Protein AF-W5WD61-F1 (afdb_monomer)

Secondary structure (DSSP, 8-state):
-HHHHHHHHHHHHHHHHHHHHHHHHHHHHHHHHHHHHHHHHHTT--TTTHHHHHHHHHHHHHHHHHHHHHHHHTT--HHHHHHHHHHHHHHHHHHHHHHHHHHHHTT-HHHHHHHHHHHHHHHHHHHHHHHHHHHHHHHS----SS------HHHHHHHHHHHHHHHHHHHHHHHHHSSPPPHHHHHHHHT--HHHHHHHHHHHHHHHHHHHHHHHHH----

Organism: NCBI:txid1449976

pLDDT: mean 76.35, std 11.27, range [42.0, 93.5]

Sequence (222 aa):
MSDQRNVLDHRTVTAVVTAVTATVAALTFLFGFGNVWALALRLGVPEWIAPLIAPAVDLSVIGLLVGIRYLVLTGAAPLVLRPARRLLCCCSLATLALNVTDPLLTGTVGKALVDAVGPLLLIGWAEVGPGFLHAIATADTPFPQGSIPLPGPRAARDGEDLLARARAEDAWHRHRHQRPISAEALRLRLRVGAARSRELVSTVRSEHAARQRALDTMSPAG

Mean predicted aligned error: 17.05 Å

Solvent-accessible surface area (backbone atoms only — not comparable to full-atom values): 12218 Å² total; per-residue (Å²): 119,69,68,62,50,54,55,52,47,52,52,48,51,51,50,50,51,51,50,50,52,51,48,52,50,49,53,41,48,56,52,44,39,52,38,35,30,55,42,28,49,73,73,66,41,54,79,89,53,26,72,52,55,47,56,55,53,51,52,49,45,51,51,42,53,53,50,51,51,51,40,55,75,74,63,55,57,72,77,75,49,46,63,55,50,51,50,42,54,51,49,50,51,49,54,31,47,49,31,23,45,56,29,56,78,68,70,36,60,75,54,21,56,59,45,33,47,49,46,53,50,51,50,52,44,68,68,44,44,66,59,52,53,49,51,50,58,62,66,69,54,68,79,68,85,85,59,84,75,79,58,54,84,62,58,44,48,56,50,50,56,50,47,55,50,51,50,53,51,34,54,53,35,28,75,76,65,79,40,79,63,48,48,65,60,48,16,66,74,70,72,46,54,75,67,59,20,46,52,51,48,50,54,54,49,52,52,50,53,52,52,49,52,52,54,58,68,71,52,74,89,127

Foldseek 3Di:
DVVVVVVVVVVVVVVVVVVVVVVLLVVLLVLLLVLQLVVCVVVVNDNVCSSVVSVVLVVLLVVLLVVLVVCVVVVHDVVVNVVSVVVNVVSLVVSLCSQQVVCVVVVNVVSSVVSNPSSVVVVVCSVCVVVVVVVVVVVPPDPPPPDDPPPPPVRVVVLVVLLVVLLVVQVVCCVVPVDGDDLVNSCVVSVDDSVSSVVSSVVSVVVVVVVVVVVVVVDDDD

Radius of gyration: 27.6 Å; Cα contacts (8 Å, |Δi|>4): 114; chains: 1; bounding box: 63×38×80 Å

Structure (mmCIF, N/CA/C/O backbone):
data_AF-W5WD61-F1
#
_entry.id   AF-W5WD61-F1
#
loop_
_atom_site.group_PDB
_atom_site.id
_atom_site.type_symbol
_atom_site.label_atom_id
_atom_site.label_alt_id
_atom_site.label_comp_id
_atom_site.label_asym_id
_atom_site.label_entity_id
_atom_site.label_seq_id
_atom_site.pdbx_PDB_ins_code
_atom_site.Cartn_x
_atom_site.Cartn_y
_atom_site.Cartn_z
_atom_site.occupancy
_atom_site.B_iso_or_equiv
_atom_site.auth_seq_id
_atom_site.auth_comp_id
_atom_site.auth_asym_id
_atom_site.auth_atom_id
_atom_site.pdbx_PDB_model_num
ATOM 1 N N . MET A 1 1 ? 39.510 -10.612 -3.762 1.00 53.84 1 MET A N 1
ATOM 2 C CA . MET A 1 1 ? 39.091 -10.121 -2.423 1.00 53.84 1 MET A CA 1
ATOM 3 C C . MET A 1 1 ? 38.146 -8.917 -2.478 1.00 53.84 1 MET A C 1
ATOM 5 O O . MET A 1 1 ? 37.285 -8.830 -1.616 1.00 53.84 1 MET A O 1
ATOM 9 N N . SER A 1 2 ? 38.259 -8.014 -3.457 1.00 60.72 2 SER A N 1
ATOM 10 C CA . SER A 1 2 ? 37.346 -6.871 -3.664 1.00 60.72 2 SER A CA 1
ATOM 11 C C . SER A 1 2 ? 35.938 -7.275 -4.130 1.00 60.72 2 SER A C 1
ATOM 13 O O . SER A 1 2 ? 34.954 -6.752 -3.619 1.00 60.72 2 SER A O 1
ATOM 15 N N . ASP A 1 3 ? 35.833 -8.259 -5.023 1.00 59.31 3 ASP A N 1
ATOM 16 C CA . ASP A 1 3 ? 34.552 -8.704 -5.601 1.00 59.31 3 ASP A CA 1
ATOM 17 C C . ASP A 1 3 ? 33.623 -9.369 -4.562 1.00 59.31 3 ASP A C 1
ATOM 19 O O . ASP A 1 3 ? 32.424 -9.114 -4.484 1.00 59.31 3 ASP A O 1
ATOM 23 N N . GLN A 1 4 ? 34.214 -10.140 -3.646 1.00 57.81 4 GLN A N 1
ATOM 24 C CA . GLN A 1 4 ? 33.493 -10.804 -2.560 1.00 57.81 4 GLN A CA 1
ATOM 25 C C . GLN A 1 4 ? 32.996 -9.816 -1.489 1.00 57.81 4 GLN A C 1
ATOM 27 O O . GLN A 1 4 ? 31.951 -10.061 -0.893 1.00 57.81 4 GLN A O 1
ATOM 32 N N . ARG A 1 5 ? 33.690 -8.682 -1.276 1.00 67.75 5 ARG A N 1
ATOM 33 C CA . ARG A 1 5 ? 33.201 -7.589 -0.410 1.00 67.75 5 ARG A CA 1
ATOM 34 C C . ARG A 1 5 ? 31.993 -6.885 -1.027 1.00 67.75 5 ARG A C 1
ATOM 36 O O . ARG A 1 5 ? 31.008 -6.711 -0.328 1.00 67.75 5 ARG A O 1
ATOM 43 N N . ASN A 1 6 ? 32.017 -6.595 -2.330 1.00 70.56 6 ASN A N 1
ATOM 44 C CA . ASN A 1 6 ? 30.884 -5.964 -3.025 1.00 70.56 6 ASN A CA 1
ATOM 45 C C . ASN A 1 6 ? 29.612 -6.830 -2.996 1.00 70.56 6 ASN A C 1
ATOM 47 O O . ASN A 1 6 ? 28.515 -6.325 -2.767 1.00 70.56 6 ASN A O 1
ATOM 51 N N . VAL A 1 7 ? 29.747 -8.150 -3.173 1.00 69.69 7 VAL A N 1
ATOM 52 C CA . VAL A 1 7 ? 28.608 -9.082 -3.077 1.00 69.69 7 VAL A CA 1
ATOM 53 C C . VAL A 1 7 ? 28.060 -9.163 -1.646 1.00 69.69 7 VAL A C 1
ATOM 55 O O . VAL A 1 7 ? 26.843 -9.235 -1.457 1.00 69.69 7 VAL A O 1
ATOM 58 N N . LEU A 1 8 ? 28.933 -9.148 -0.633 1.00 69.12 8 LEU A N 1
ATOM 59 C CA . LEU A 1 8 ? 28.527 -9.130 0.777 1.00 69.12 8 LEU A CA 1
ATOM 60 C C . LEU A 1 8 ? 27.861 -7.800 1.162 1.00 69.12 8 LEU A C 1
ATOM 62 O O . LEU A 1 8 ? 26.847 -7.826 1.860 1.00 69.12 8 LEU A O 1
ATOM 66 N N . ASP A 1 9 ? 28.343 -6.672 0.642 1.00 82.25 9 ASP A N 1
ATOM 67 C CA . ASP A 1 9 ? 27.738 -5.353 0.847 1.00 82.25 9 ASP A CA 1
ATOM 68 C C . ASP A 1 9 ? 26.352 -5.275 0.200 1.00 82.25 9 ASP A C 1
ATOM 70 O O . ASP A 1 9 ? 25.392 -4.900 0.868 1.00 82.25 9 ASP A O 1
ATOM 74 N N . HIS A 1 10 ? 26.189 -5.727 -1.049 1.00 78.12 10 HIS A N 1
ATOM 75 C CA . HIS A 1 10 ? 24.883 -5.715 -1.719 1.00 78.12 10 HIS A CA 1
ATOM 76 C C . HIS A 1 10 ? 23.847 -6.598 -1.002 1.00 78.12 10 HIS A C 1
ATOM 78 O O . HIS A 1 10 ? 22.695 -6.195 -0.824 1.00 78.12 10 HIS A O 1
ATOM 84 N N . ARG A 1 11 ? 24.248 -7.789 -0.531 1.00 82.50 11 ARG A N 1
ATOM 85 C CA . ARG A 1 11 ? 23.375 -8.668 0.269 1.00 82.50 11 ARG A CA 1
ATOM 86 C C . ARG A 1 11 ? 23.003 -8.037 1.606 1.00 82.50 11 ARG A C 1
ATOM 88 O O . ARG A 1 11 ? 21.844 -8.121 2.003 1.00 82.50 11 ARG A O 1
ATOM 95 N N . THR A 1 12 ? 23.956 -7.387 2.271 1.00 86.00 12 THR A N 1
ATOM 96 C CA . THR A 1 12 ? 23.728 -6.712 3.556 1.00 86.00 12 THR A CA 1
ATOM 97 C C . THR A 1 12 ? 22.792 -5.521 3.384 1.00 86.00 12 THR A C 1
ATOM 99 O O . THR A 1 12 ? 21.807 -5.414 4.107 1.00 86.00 12 THR A O 1
ATOM 102 N N . VAL A 1 13 ? 23.023 -4.679 2.375 1.00 82.50 13 VAL A N 1
ATOM 103 C CA . VAL A 1 13 ? 22.143 -3.554 2.031 1.00 82.50 13 VAL A CA 1
ATOM 104 C C . VAL A 1 13 ? 20.737 -4.054 1.701 1.00 82.50 13 VAL A C 1
ATOM 106 O O . VAL A 1 13 ? 19.766 -3.548 2.257 1.00 82.50 13 VAL A O 1
ATOM 109 N N . THR A 1 14 ? 20.610 -5.093 0.872 1.00 78.50 14 THR A N 1
ATOM 110 C CA . THR A 1 14 ? 19.306 -5.676 0.519 1.00 78.50 14 THR A CA 1
ATOM 111 C C . THR A 1 14 ? 18.586 -6.229 1.749 1.00 78.50 14 THR A C 1
ATOM 113 O O . THR A 1 14 ? 17.391 -5.988 1.918 1.00 78.50 14 THR A O 1
ATOM 116 N N . ALA A 1 15 ? 19.298 -6.932 2.635 1.00 81.62 15 ALA A N 1
ATOM 117 C CA . ALA A 1 15 ? 18.737 -7.473 3.870 1.00 81.62 15 ALA A CA 1
ATOM 118 C C . ALA A 1 15 ? 18.279 -6.365 4.827 1.00 81.62 15 ALA A C 1
ATOM 120 O O . ALA A 1 15 ? 17.176 -6.448 5.362 1.00 81.62 15 ALA A O 1
ATOM 121 N N . VAL A 1 16 ? 19.077 -5.306 4.995 1.00 87.38 16 VAL A N 1
ATOM 122 C CA . VAL A 1 16 ? 18.724 -4.148 5.828 1.00 87.38 16 VAL A CA 1
ATOM 123 C C . VAL A 1 16 ? 17.502 -3.431 5.263 1.00 87.38 16 VAL A C 1
ATOM 125 O O . VAL A 1 16 ? 16.550 -3.199 6.001 1.00 87.38 16 VAL A O 1
ATOM 128 N N . VAL A 1 17 ? 17.478 -3.134 3.960 1.00 81.25 17 VAL A N 1
ATOM 129 C CA . VAL A 1 17 ? 16.323 -2.492 3.311 1.00 81.25 17 VAL A CA 1
ATOM 130 C C . VAL A 1 17 ? 15.077 -3.360 3.461 1.00 81.25 17 VAL A C 1
ATOM 132 O O . VAL A 1 17 ? 14.035 -2.859 3.870 1.00 81.25 17 VAL A O 1
ATOM 135 N N . THR A 1 18 ? 15.191 -4.668 3.225 1.00 79.94 18 THR A N 1
ATOM 136 C CA . THR A 1 18 ? 14.073 -5.608 3.388 1.00 79.94 18 THR A CA 1
ATOM 137 C C . THR A 1 18 ? 13.565 -5.627 4.830 1.00 79.94 18 THR A C 1
ATOM 139 O O . THR A 1 18 ? 12.358 -5.557 5.049 1.00 79.94 18 THR A O 1
ATOM 142 N N . ALA A 1 19 ? 14.462 -5.670 5.818 1.00 87.31 19 ALA A N 1
ATOM 143 C CA . ALA A 1 19 ? 14.104 -5.657 7.234 1.00 87.31 19 ALA A CA 1
ATOM 144 C C . ALA A 1 19 ? 13.434 -4.340 7.648 1.00 87.31 19 ALA A C 1
ATOM 146 O O . ALA A 1 19 ? 12.427 -4.362 8.356 1.00 87.31 19 ALA A O 1
ATOM 147 N N . VAL A 1 20 ? 13.942 -3.198 7.176 1.00 82.62 20 VAL A N 1
ATOM 148 C CA . VAL A 1 20 ? 13.340 -1.881 7.423 1.00 82.62 20 VAL A CA 1
ATOM 149 C C . VAL A 1 20 ? 11.953 -1.806 6.792 1.00 82.62 20 VAL A C 1
ATOM 151 O O . VAL A 1 20 ? 11.000 -1.454 7.481 1.00 82.62 20 VAL A O 1
ATOM 154 N N . THR A 1 21 ? 11.798 -2.194 5.524 1.00 78.38 21 THR A N 1
ATOM 155 C CA . THR A 1 21 ? 10.493 -2.208 4.847 1.00 78.38 21 THR A CA 1
ATOM 156 C C . THR A 1 21 ? 9.503 -3.134 5.553 1.00 78.38 21 THR A C 1
ATOM 158 O O . THR A 1 21 ? 8.364 -2.733 5.783 1.00 78.38 21 THR A O 1
ATOM 161 N N . ALA A 1 22 ? 9.930 -4.336 5.951 1.00 83.06 22 ALA A N 1
ATOM 162 C CA . ALA A 1 22 ? 9.092 -5.272 6.697 1.00 83.06 22 ALA A CA 1
ATOM 163 C C . ALA A 1 22 ? 8.684 -4.710 8.066 1.00 83.06 22 ALA A C 1
ATOM 165 O O . ALA A 1 22 ? 7.526 -4.826 8.457 1.00 83.06 22 ALA A O 1
ATOM 166 N N . THR A 1 23 ? 9.606 -4.046 8.765 1.00 85.31 23 THR A N 1
ATOM 167 C CA . THR A 1 23 ? 9.333 -3.410 10.060 1.00 85.31 23 THR A CA 1
ATOM 168 C C . THR A 1 23 ? 8.345 -2.255 9.911 1.00 85.31 23 THR A C 1
ATOM 170 O O . THR A 1 23 ? 7.370 -2.190 10.651 1.00 85.31 23 THR A O 1
ATOM 173 N N . VAL A 1 24 ? 8.541 -1.368 8.930 1.00 82.12 24 VAL A N 1
ATOM 174 C CA . VAL A 1 24 ? 7.620 -0.254 8.649 1.00 82.12 24 VAL A CA 1
ATOM 175 C C . VAL A 1 24 ? 6.226 -0.776 8.302 1.00 82.12 24 VAL A C 1
ATOM 177 O O . VAL A 1 24 ? 5.235 -0.270 8.830 1.00 82.12 24 VAL A O 1
ATOM 180 N N . ALA A 1 25 ? 6.137 -1.811 7.463 1.00 79.50 25 ALA A N 1
ATOM 181 C CA . ALA A 1 25 ? 4.870 -2.451 7.132 1.00 79.50 25 ALA A CA 1
ATOM 182 C C . ALA A 1 25 ? 4.196 -3.058 8.375 1.00 79.50 25 ALA A C 1
ATOM 184 O O . ALA A 1 25 ? 3.014 -2.811 8.601 1.00 79.50 25 ALA A O 1
ATOM 185 N N . ALA A 1 26 ? 4.944 -3.782 9.214 1.00 84.44 26 ALA A N 1
ATOM 186 C CA . ALA A 1 26 ? 4.419 -4.396 10.433 1.00 84.44 26 ALA A CA 1
ATOM 187 C C . ALA A 1 26 ? 3.939 -3.357 11.457 1.00 84.44 26 ALA A C 1
ATOM 189 O O . ALA A 1 26 ? 2.868 -3.517 12.036 1.00 84.44 26 ALA A O 1
ATOM 190 N N . LEU A 1 27 ? 4.691 -2.272 11.655 1.00 86.44 27 LEU A N 1
ATOM 191 C CA . LEU A 1 27 ? 4.299 -1.184 12.554 1.00 86.44 27 LEU A CA 1
ATOM 192 C C . LEU A 1 27 ? 3.047 -0.464 12.049 1.00 86.44 27 LEU A C 1
ATOM 194 O O . LEU A 1 27 ? 2.144 -0.181 12.833 1.00 86.44 27 LEU A O 1
ATOM 198 N N . THR A 1 28 ? 2.967 -0.215 10.740 1.00 83.19 28 THR A N 1
ATOM 199 C CA . THR A 1 28 ? 1.796 0.422 10.121 1.00 83.19 28 THR A CA 1
ATOM 200 C C . THR A 1 28 ? 0.561 -0.472 10.228 1.00 83.19 28 THR A C 1
ATOM 202 O O . THR A 1 28 ? -0.523 0.015 10.542 1.00 83.19 28 THR A O 1
ATOM 205 N N . PHE A 1 29 ? 0.735 -1.783 10.036 1.00 85.81 29 PHE A N 1
ATOM 206 C CA . PHE A 1 29 ? -0.309 -2.777 10.259 1.00 85.81 29 PHE A CA 1
ATOM 207 C C . PHE A 1 29 ? -0.787 -2.767 11.710 1.00 85.81 29 PHE A C 1
ATOM 209 O O . PHE A 1 29 ? -1.979 -2.637 11.955 1.00 85.81 29 PHE A O 1
ATOM 216 N N . LEU A 1 30 ? 0.127 -2.868 12.680 1.00 87.94 30 LEU A N 1
ATOM 217 C CA . LEU A 1 30 ? -0.237 -2.977 14.093 1.00 87.94 30 LEU A CA 1
ATOM 218 C C . LEU A 1 30 ? -0.959 -1.718 14.589 1.00 87.94 30 LEU A C 1
ATOM 220 O O . LEU A 1 30 ? -1.920 -1.799 15.354 1.00 87.94 30 LEU A O 1
ATOM 224 N N . PHE A 1 31 ? -0.526 -0.557 14.100 1.00 84.75 31 PHE A N 1
ATOM 225 C CA . PHE A 1 31 ? -1.190 0.715 14.336 1.00 84.75 31 PHE A CA 1
ATOM 226 C C . PHE A 1 31 ? -2.609 0.738 13.746 1.00 84.75 31 PHE A C 1
ATOM 228 O O . PHE A 1 31 ? -3.572 1.012 14.463 1.00 84.75 31 PHE A O 1
ATOM 235 N N . GLY A 1 32 ? -2.758 0.382 12.466 1.00 85.44 32 GLY A N 1
ATOM 236 C CA . GLY A 1 32 ? -4.067 0.355 11.814 1.00 85.44 32 GLY A CA 1
ATOM 237 C C . GLY A 1 32 ? -5.017 -0.682 12.407 1.00 85.44 32 GLY A C 1
ATOM 238 O O . GLY A 1 32 ? -6.204 -0.413 12.575 1.00 85.44 32 GLY A O 1
ATOM 239 N N . PHE A 1 33 ? -4.484 -1.830 12.814 1.00 88.56 33 PHE A N 1
ATOM 240 C CA . PHE A 1 33 ? -5.201 -2.868 13.540 1.00 88.56 33 PHE A CA 1
ATOM 241 C C . PHE A 1 33 ? -5.797 -2.333 14.847 1.00 88.56 33 PHE A C 1
ATOM 243 O O . PHE A 1 33 ? -6.977 -2.558 15.109 1.00 88.56 33 PHE A O 1
ATOM 250 N N . GLY A 1 34 ? -5.025 -1.572 15.629 1.00 88.00 34 GLY A N 1
ATOM 251 C CA . GLY A 1 34 ? -5.517 -0.936 16.853 1.00 88.00 34 GLY A CA 1
ATOM 252 C C . GLY A 1 34 ? -6.683 0.024 16.596 1.00 88.00 34 GLY A C 1
ATOM 253 O O . GLY A 1 34 ? -7.696 -0.041 17.294 1.00 88.00 34 GLY A O 1
ATOM 254 N N . ASN A 1 35 ? -6.583 0.857 15.556 1.00 88.44 35 ASN A N 1
ATOM 255 C CA . ASN A 1 35 ? -7.640 1.803 15.179 1.00 88.44 35 ASN A CA 1
ATOM 256 C C . ASN A 1 35 ? -8.918 1.089 14.719 1.00 88.44 35 ASN A C 1
ATOM 258 O O . ASN A 1 35 ? -10.017 1.425 15.163 1.00 88.44 35 ASN A O 1
ATOM 262 N N . VAL A 1 36 ? -8.781 0.068 13.869 1.00 88.19 36 VAL A N 1
ATOM 263 C CA . VAL A 1 36 ? -9.910 -0.731 13.371 1.00 88.19 36 VAL A CA 1
ATOM 264 C C . VAL A 1 36 ? -10.577 -1.500 14.508 1.00 88.19 36 VAL A C 1
ATOM 266 O O . VAL A 1 36 ? -11.803 -1.540 14.570 1.00 88.19 36 VAL A O 1
ATOM 269 N N . TRP A 1 37 ? -9.797 -2.083 15.423 1.00 90.81 37 TRP A N 1
ATOM 270 C CA . TRP A 1 37 ? -10.335 -2.777 16.592 1.00 90.81 37 TRP A CA 1
ATOM 271 C C . TRP A 1 37 ? -11.125 -1.806 17.478 1.00 90.81 37 TRP A C 1
ATOM 273 O O . TRP A 1 37 ? -12.292 -2.066 17.779 1.00 90.81 37 TRP A O 1
ATOM 283 N N . ALA A 1 38 ? -10.546 -0.656 17.835 1.00 88.19 38 ALA A N 1
ATOM 284 C CA . ALA A 1 38 ? -11.230 0.355 18.640 1.00 88.19 38 ALA A CA 1
ATOM 285 C C . ALA A 1 38 ? -12.549 0.816 17.989 1.00 88.19 38 ALA A C 1
ATOM 287 O O . ALA A 1 38 ? -13.588 0.856 18.652 1.00 88.19 38 ALA A O 1
ATOM 288 N N . LEU A 1 39 ? -12.530 1.080 16.678 1.00 88.69 39 LEU A N 1
ATOM 289 C CA . LEU A 1 39 ? -13.722 1.430 15.908 1.00 88.69 39 LEU A CA 1
ATOM 290 C C . LEU A 1 39 ? -14.765 0.302 15.917 1.00 88.69 39 LEU A C 1
ATOM 292 O O . LEU A 1 39 ? -15.946 0.565 16.127 1.00 88.69 39 LEU A O 1
ATOM 296 N N . ALA A 1 40 ? -14.352 -0.950 15.713 1.00 88.56 40 ALA A N 1
ATOM 297 C CA . ALA A 1 40 ? -15.253 -2.100 15.676 1.00 88.56 40 ALA A CA 1
ATOM 298 C C . ALA A 1 40 ? -15.992 -2.288 17.009 1.00 88.56 40 ALA A C 1
ATOM 300 O O . ALA A 1 40 ? -17.213 -2.447 17.014 1.00 88.56 40 ALA A O 1
ATOM 301 N N . LEU A 1 41 ? -15.283 -2.184 18.138 1.00 90.50 41 LEU A N 1
ATOM 302 C CA . LEU A 1 41 ? -15.907 -2.230 19.464 1.00 90.50 41 LEU A CA 1
ATOM 303 C C . LEU A 1 41 ? -16.883 -1.067 19.665 1.00 90.50 41 LEU A C 1
ATOM 305 O O . LEU A 1 41 ? -17.983 -1.267 20.176 1.00 90.50 41 LEU A O 1
ATOM 309 N N . ARG A 1 42 ? -16.522 0.139 19.210 1.00 88.56 42 ARG A N 1
ATOM 310 C CA . ARG A 1 42 ? -17.391 1.323 19.291 1.00 88.56 42 ARG A CA 1
ATOM 311 C C . ARG A 1 42 ? -18.665 1.183 18.451 1.00 88.56 42 ARG A C 1
ATOM 313 O O . ARG A 1 42 ? -19.703 1.715 18.831 1.00 88.56 42 ARG A O 1
ATOM 320 N N . LEU A 1 43 ? -18.598 0.454 17.338 1.00 89.19 43 LEU A N 1
ATOM 321 C CA . LEU A 1 43 ? -19.743 0.121 16.484 1.00 89.19 43 LEU A CA 1
ATOM 322 C C . LEU A 1 43 ? -20.570 -1.070 17.007 1.00 89.19 43 LEU A C 1
ATOM 324 O O . LEU A 1 43 ? -21.568 -1.429 16.385 1.00 89.19 43 LEU A O 1
ATOM 328 N N . GLY A 1 44 ? -20.183 -1.680 18.133 1.00 90.44 44 GLY A N 1
ATOM 329 C CA . GLY A 1 44 ? -20.895 -2.809 18.738 1.00 90.44 44 GLY A CA 1
ATOM 330 C C . GLY A 1 44 ? -20.565 -4.171 18.122 1.00 90.44 44 GLY A C 1
ATOM 331 O O . GLY A 1 44 ? -21.315 -5.128 18.317 1.00 90.44 44 GLY A O 1
ATOM 332 N N . VAL A 1 45 ? -19.460 -4.286 17.377 1.00 91.31 45 VAL A N 1
ATOM 333 C CA . VAL A 1 45 ? -18.971 -5.583 16.890 1.00 91.31 45 VAL A CA 1
ATOM 334 C C . VAL A 1 45 ? -18.480 -6.413 18.085 1.00 91.31 45 VAL A C 1
ATOM 336 O O . VAL A 1 45 ? -17.736 -5.885 18.915 1.00 91.31 45 VAL A O 1
ATOM 339 N N . PRO A 1 46 ? -18.833 -7.710 18.177 1.00 93.50 46 PRO A N 1
ATOM 340 C CA . PRO A 1 46 ? -18.346 -8.572 19.247 1.00 93.50 46 PRO A CA 1
ATOM 341 C C . PRO A 1 46 ? -16.816 -8.637 19.313 1.00 93.50 46 PRO A C 1
ATOM 343 O O . PRO A 1 46 ? -16.144 -8.703 18.281 1.00 93.50 46 PRO A O 1
ATOM 346 N N . GLU A 1 47 ? -16.266 -8.692 20.526 1.00 90.31 47 GLU A N 1
ATOM 347 C CA . GLU A 1 47 ? -14.817 -8.649 20.778 1.00 90.31 47 GLU A CA 1
ATOM 348 C C . GLU A 1 47 ? -14.033 -9.794 20.120 1.00 90.31 47 GLU A C 1
ATOM 350 O O . GLU A 1 47 ? -12.879 -9.610 19.748 1.00 90.31 47 GLU A O 1
ATOM 355 N N . TRP A 1 48 ? -14.669 -10.949 19.902 1.00 91.06 48 TRP A N 1
ATOM 356 C CA . TRP A 1 48 ? -14.066 -12.089 19.205 1.00 91.06 48 TRP A CA 1
ATOM 357 C C . TRP A 1 48 ? -14.087 -11.951 17.673 1.00 91.06 48 TRP A C 1
ATOM 359 O O . TRP A 1 48 ? -13.338 -12.647 16.991 1.00 91.06 48 TRP A O 1
ATOM 369 N N . ILE A 1 49 ? -14.922 -11.061 17.119 1.00 87.25 49 ILE A N 1
ATOM 370 C CA . ILE A 1 49 ? -15.024 -10.798 15.670 1.00 87.25 49 ILE A CA 1
ATOM 371 C C . ILE A 1 49 ? -14.194 -9.575 15.276 1.00 87.25 49 ILE A C 1
ATOM 373 O O . ILE A 1 49 ? -13.557 -9.582 14.224 1.00 87.25 49 ILE A O 1
ATOM 377 N N . ALA A 1 50 ? -14.165 -8.540 16.121 1.00 88.25 50 ALA A N 1
ATOM 378 C CA . ALA A 1 50 ? -13.423 -7.301 15.896 1.00 88.25 50 ALA A CA 1
ATOM 379 C C . ALA A 1 50 ? -11.972 -7.496 15.389 1.00 88.25 50 ALA A C 1
ATOM 381 O O . ALA A 1 50 ? -11.623 -6.863 14.387 1.00 88.25 50 ALA A O 1
ATOM 382 N N . PRO A 1 51 ? -11.139 -8.393 15.965 1.00 89.19 51 PRO A N 1
ATOM 383 C CA . PRO A 1 51 ? -9.764 -8.580 15.503 1.00 89.19 51 PRO A CA 1
ATOM 384 C C . PRO A 1 51 ? -9.652 -9.256 14.127 1.00 89.19 51 PRO A C 1
ATOM 386 O O . PRO A 1 51 ? -8.571 -9.259 13.551 1.00 89.19 51 PRO A O 1
ATOM 389 N N . LEU A 1 52 ? -10.730 -9.817 13.567 1.00 87.81 52 LEU A N 1
ATOM 390 C CA . LEU A 1 52 ? -10.703 -10.471 12.252 1.00 87.81 52 LEU A CA 1
ATOM 391 C C . LEU A 1 52 ? -10.830 -9.480 11.085 1.00 87.81 52 LEU A C 1
ATOM 393 O O . LEU A 1 52 ? -10.416 -9.793 9.970 1.00 87.81 52 LEU A O 1
ATOM 397 N N . ILE A 1 53 ? -11.384 -8.287 11.327 1.00 85.31 53 ILE A N 1
ATOM 398 C CA . ILE A 1 53 ? -11.731 -7.327 10.267 1.00 85.31 53 ILE A CA 1
ATOM 399 C C . ILE A 1 53 ? -10.474 -6.762 9.596 1.00 85.31 53 ILE A C 1
ATOM 401 O O . ILE A 1 53 ? -10.346 -6.834 8.375 1.00 85.31 53 ILE A O 1
ATOM 405 N N . ALA A 1 54 ? -9.539 -6.222 10.384 1.00 85.25 54 ALA A N 1
ATOM 406 C CA . ALA A 1 54 ? -8.313 -5.619 9.855 1.00 85.25 54 ALA A CA 1
ATOM 407 C C . ALA A 1 54 ? -7.448 -6.628 9.067 1.00 85.25 54 ALA A C 1
ATOM 409 O O . ALA A 1 54 ? -7.202 -6.382 7.883 1.00 85.25 54 ALA A O 1
ATOM 410 N N . PRO A 1 55 ? -7.093 -7.812 9.617 1.00 86.38 55 PRO A N 1
ATOM 411 C CA . PRO A 1 55 ? -6.314 -8.809 8.885 1.00 86.38 55 PRO A CA 1
ATOM 412 C C . PRO A 1 55 ? -6.955 -9.253 7.567 1.00 86.38 55 PRO A C 1
ATOM 414 O O . PRO A 1 55 ? -6.240 -9.495 6.600 1.00 86.38 55 PRO A O 1
ATOM 417 N N . ALA A 1 56 ? -8.287 -9.349 7.487 1.00 85.75 56 ALA A N 1
ATOM 418 C CA . ALA A 1 56 ? -8.965 -9.735 6.250 1.00 85.75 56 ALA A CA 1
ATOM 419 C C . ALA A 1 56 ? -8.754 -8.707 5.121 1.00 85.75 56 ALA A C 1
ATOM 421 O O . ALA A 1 56 ? -8.503 -9.082 3.969 1.00 85.75 56 ALA A O 1
ATOM 422 N N . VAL A 1 57 ? -8.814 -7.412 5.446 1.00 83.62 57 VAL A N 1
ATOM 423 C CA . VAL A 1 57 ? -8.550 -6.328 4.487 1.00 83.62 57 VAL A CA 1
ATOM 424 C C . VAL A 1 57 ? -7.074 -6.325 4.082 1.00 83.62 57 VAL A C 1
ATOM 426 O O . VAL A 1 57 ? -6.766 -6.285 2.890 1.00 83.62 57 VAL A O 1
ATOM 429 N N . ASP A 1 58 ? -6.162 -6.453 5.045 1.00 84.19 58 ASP A N 1
ATOM 430 C CA . ASP A 1 58 ? -4.720 -6.419 4.783 1.00 84.19 58 ASP A CA 1
ATOM 431 C C . ASP A 1 58 ? -4.237 -7.628 3.968 1.00 84.19 58 ASP A C 1
ATOM 433 O O . ASP A 1 58 ? -3.486 -7.468 3.002 1.00 84.19 58 ASP A O 1
ATOM 437 N N . LEU A 1 59 ? -4.722 -8.839 4.266 1.00 85.88 59 LEU A N 1
ATOM 438 C CA . LEU A 1 59 ? -4.428 -10.037 3.470 1.00 85.88 59 LEU A CA 1
ATOM 439 C C . LEU A 1 59 ? -4.948 -9.910 2.034 1.00 85.88 59 LEU A C 1
ATOM 441 O O . LEU A 1 59 ? -4.301 -10.394 1.104 1.00 85.88 59 LEU A O 1
ATOM 445 N N . SER A 1 60 ? -6.072 -9.217 1.836 1.00 83.12 60 SER A N 1
ATOM 446 C CA . SER A 1 60 ? -6.594 -8.920 0.499 1.00 83.12 60 SER A CA 1
ATOM 447 C C . SER A 1 60 ? -5.653 -7.988 -0.271 1.00 83.12 60 SER A C 1
ATOM 449 O O . SER A 1 60 ? -5.340 -8.256 -1.432 1.00 83.12 60 SER A O 1
ATOM 451 N N . VAL A 1 61 ? -5.135 -6.935 0.373 1.00 84.12 61 VAL A N 1
ATOM 452 C CA . VAL A 1 61 ? -4.141 -6.019 -0.219 1.00 84.12 61 VAL A CA 1
ATOM 453 C C . VAL A 1 61 ? -2.853 -6.762 -0.570 1.00 84.12 61 VAL A C 1
ATOM 455 O O . VAL A 1 61 ? -2.377 -6.659 -1.702 1.00 84.12 61 VAL A O 1
ATOM 458 N N . ILE A 1 62 ? -2.313 -7.557 0.359 1.00 84.75 62 ILE A N 1
ATOM 459 C CA . ILE A 1 62 ? -1.099 -8.357 0.139 1.00 84.75 62 ILE A CA 1
ATOM 460 C C . ILE A 1 62 ? -1.305 -9.335 -1.025 1.00 84.75 62 ILE A C 1
ATOM 462 O O . ILE A 1 62 ? -0.488 -9.373 -1.948 1.00 84.75 62 ILE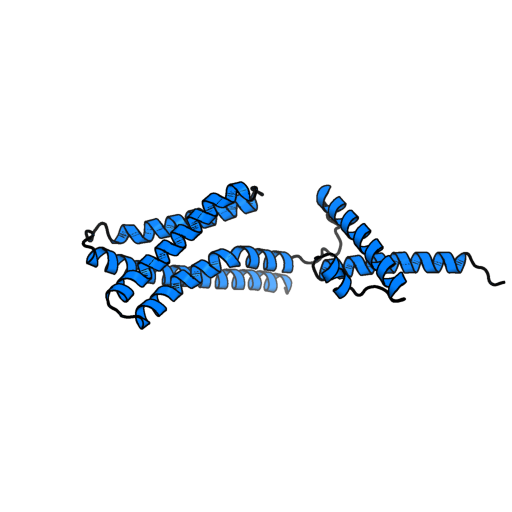 A O 1
ATOM 466 N N . GLY A 1 63 ? -2.410 -10.086 -1.028 1.00 84.12 63 GLY A N 1
ATOM 467 C CA . GLY A 1 63 ? -2.739 -11.032 -2.094 1.00 84.12 63 GLY A CA 1
ATOM 468 C C . GLY A 1 63 ? -2.856 -10.358 -3.464 1.00 84.12 63 GLY A C 1
ATOM 469 O O . GLY A 1 63 ? -2.326 -10.868 -4.453 1.00 84.12 63 GLY A O 1
ATOM 470 N N . LEU A 1 64 ? -3.474 -9.175 -3.526 1.00 83.88 64 LEU A N 1
ATOM 471 C CA . LEU A 1 64 ? -3.584 -8.390 -4.757 1.00 83.88 64 LEU A CA 1
ATOM 472 C C . LEU A 1 64 ? -2.233 -7.857 -5.230 1.00 83.88 64 LEU A C 1
ATOM 474 O O . LEU A 1 64 ? -1.949 -7.937 -6.422 1.00 83.88 64 LEU A O 1
ATOM 478 N N . LEU A 1 65 ? -1.383 -7.356 -4.332 1.00 83.88 65 LEU A N 1
ATOM 479 C CA . LEU A 1 65 ? -0.041 -6.881 -4.681 1.00 83.88 65 LEU A CA 1
ATOM 480 C C . LEU A 1 65 ? 0.820 -8.010 -5.256 1.00 83.88 65 LEU A C 1
ATOM 482 O O . LEU A 1 65 ? 1.414 -7.849 -6.325 1.00 83.88 65 LEU A O 1
ATOM 486 N N . VAL A 1 66 ? 0.840 -9.168 -4.591 1.00 84.50 66 VAL A N 1
ATOM 487 C CA . VAL A 1 66 ? 1.570 -10.358 -5.054 1.00 84.50 66 VAL A CA 1
ATOM 488 C C . VAL A 1 66 ? 1.002 -10.861 -6.383 1.00 84.50 66 VAL A C 1
ATOM 490 O O . VAL A 1 66 ? 1.764 -11.109 -7.318 1.00 84.50 66 VAL A O 1
ATOM 493 N N . GLY A 1 67 ? -0.324 -10.948 -6.513 1.00 82.81 67 GLY A N 1
ATOM 494 C CA . GLY A 1 67 ? -0.992 -11.391 -7.737 1.00 82.81 67 GLY A CA 1
ATOM 495 C C . GLY A 1 67 ? -0.743 -10.458 -8.925 1.00 82.81 67 GLY A C 1
ATOM 496 O O . GLY A 1 67 ? -0.368 -10.911 -10.005 1.00 82.81 67 GLY A O 1
ATOM 497 N N . ILE A 1 68 ? -0.871 -9.143 -8.727 1.00 82.69 68 ILE A N 1
ATOM 498 C CA . ILE A 1 68 ? -0.553 -8.125 -9.740 1.00 82.69 68 ILE A CA 1
ATOM 499 C C . ILE A 1 68 ? 0.920 -8.221 -10.138 1.00 82.69 68 ILE A C 1
ATOM 501 O O . ILE A 1 68 ? 1.232 -8.192 -11.329 1.00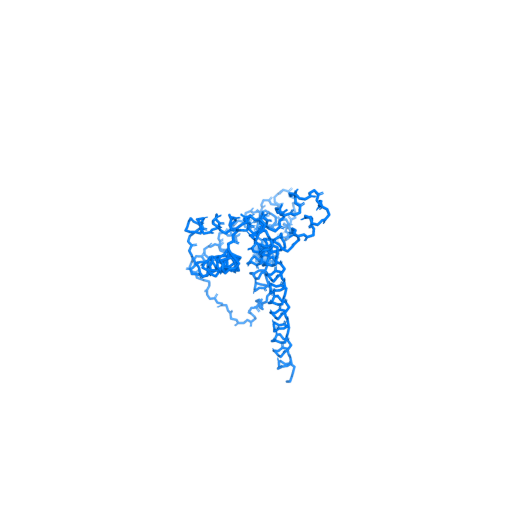 82.69 68 ILE A O 1
ATOM 505 N N . ARG A 1 69 ? 1.830 -8.362 -9.166 1.00 81.75 69 ARG A N 1
ATOM 506 C CA . ARG A 1 69 ? 3.267 -8.497 -9.426 1.00 81.75 69 ARG A CA 1
ATOM 507 C C . ARG A 1 69 ? 3.567 -9.734 -10.264 1.00 81.75 69 ARG A C 1
ATOM 509 O O . ARG A 1 69 ? 4.291 -9.616 -11.251 1.00 81.75 69 ARG A O 1
ATOM 516 N N . TYR A 1 70 ? 2.998 -10.880 -9.905 1.00 80.62 70 TYR A N 1
ATOM 517 C CA . TYR A 1 70 ? 3.134 -12.120 -10.662 1.00 80.62 70 TYR A CA 1
ATOM 518 C C . TYR A 1 70 ? 2.632 -11.951 -12.103 1.00 80.62 70 TYR A C 1
ATOM 520 O O . TYR A 1 70 ? 3.375 -12.208 -13.047 1.00 80.62 70 TYR A O 1
ATOM 528 N N . LEU A 1 71 ? 1.424 -11.406 -12.283 1.00 80.62 71 LEU A N 1
ATOM 529 C CA . LEU A 1 71 ? 0.834 -11.174 -13.603 1.00 80.62 71 LEU A CA 1
ATOM 530 C C . LEU A 1 71 ? 1.698 -10.246 -14.471 1.00 80.62 71 LEU A C 1
ATOM 532 O O . LEU A 1 71 ? 1.940 -10.544 -15.641 1.00 80.62 71 LEU A O 1
ATOM 536 N N . VAL A 1 72 ? 2.219 -9.155 -13.901 1.00 80.31 72 VAL A N 1
ATOM 537 C CA . VAL A 1 72 ? 3.138 -8.241 -14.600 1.00 80.31 72 VAL A CA 1
ATOM 538 C C . VAL A 1 72 ? 4.430 -8.951 -15.008 1.00 80.31 72 VAL A C 1
ATOM 540 O O . VAL A 1 72 ? 4.879 -8.778 -16.138 1.00 80.31 72 VAL A O 1
ATOM 543 N N . LEU A 1 73 ? 5.011 -9.771 -14.127 1.00 80.12 73 LEU A N 1
ATOM 544 C CA . LEU A 1 73 ? 6.229 -10.532 -14.428 1.00 80.12 73 LEU A CA 1
ATOM 545 C C . LEU A 1 73 ? 6.012 -11.584 -15.523 1.00 80.12 73 LEU A C 1
ATOM 547 O O . LEU A 1 73 ? 6.908 -11.815 -16.327 1.00 80.12 73 LEU A O 1
ATOM 551 N N . THR A 1 74 ? 4.817 -12.170 -15.603 1.00 82.56 74 THR A N 1
ATOM 552 C CA . THR A 1 74 ? 4.438 -13.105 -16.679 1.00 82.56 74 THR A CA 1
ATOM 553 C C . THR A 1 74 ? 4.037 -12.420 -17.994 1.00 82.56 74 THR A C 1
ATOM 555 O O . THR A 1 74 ? 3.711 -13.099 -18.963 1.00 82.56 74 THR A O 1
ATOM 558 N N . GLY A 1 75 ? 4.062 -11.081 -18.058 1.00 77.88 75 GLY A N 1
ATOM 559 C CA . GLY A 1 75 ? 3.735 -10.322 -19.269 1.00 77.88 75 GLY A CA 1
ATOM 560 C C . GLY A 1 75 ? 2.235 -10.160 -19.538 1.00 77.88 75 GLY A C 1
ATOM 561 O O . GLY A 1 75 ? 1.835 -9.970 -20.688 1.00 77.88 75 GLY A O 1
ATOM 562 N N . ALA A 1 76 ? 1.389 -10.233 -18.505 1.00 80.31 76 ALA A N 1
ATOM 563 C CA . ALA A 1 76 ? -0.057 -10.095 -18.651 1.00 80.31 76 ALA A CA 1
ATOM 564 C C . ALA A 1 76 ? -0.456 -8.733 -19.247 1.00 80.31 76 ALA A C 1
ATOM 566 O O . ALA A 1 76 ? 0.055 -7.675 -18.865 1.00 80.31 76 ALA A O 1
ATOM 567 N N . ALA A 1 77 ? -1.429 -8.752 -20.161 1.00 77.25 77 ALA A N 1
ATOM 568 C CA . ALA A 1 77 ? -1.926 -7.543 -20.802 1.00 77.25 77 ALA A CA 1
ATOM 569 C C . ALA A 1 77 ? -2.537 -6.564 -19.771 1.00 77.25 77 ALA A C 1
ATOM 571 O O . ALA A 1 77 ? -3.229 -6.996 -18.842 1.00 77.25 77 ALA A O 1
ATOM 572 N N . PRO A 1 78 ? -2.393 -5.235 -19.960 1.00 71.38 78 PRO A N 1
ATOM 573 C CA . PRO A 1 78 ? -2.899 -4.226 -19.026 1.00 71.38 78 PRO A CA 1
ATOM 574 C C . PRO A 1 78 ? -4.383 -4.355 -18.679 1.00 71.38 78 PRO A C 1
ATOM 576 O O . PRO A 1 78 ? -4.774 -3.950 -17.588 1.00 71.38 78 PRO A O 1
ATOM 579 N N . LEU A 1 79 ? -5.192 -4.909 -19.589 1.00 72.12 79 LEU A N 1
ATOM 580 C CA . LEU A 1 79 ? -6.629 -5.144 -19.427 1.00 72.12 79 LEU A CA 1
ATOM 581 C C . LEU A 1 79 ? -6.941 -6.144 -18.303 1.00 72.12 79 LEU A C 1
ATOM 583 O O . LEU A 1 79 ? -7.860 -5.898 -17.528 1.00 72.12 79 LEU A O 1
ATOM 587 N N . VAL A 1 80 ? -6.135 -7.202 -18.161 1.00 78.56 80 VAL A N 1
ATOM 588 C CA . VAL A 1 80 ? -6.290 -8.240 -17.121 1.00 78.56 80 VAL A CA 1
ATOM 589 C C . VAL A 1 80 ? -5.947 -7.688 -15.733 1.00 78.56 80 VAL A C 1
ATOM 591 O O . VAL A 1 80 ? -6.496 -8.106 -14.722 1.00 78.56 80 VAL A O 1
ATOM 594 N N . LEU A 1 81 ? -5.081 -6.676 -15.686 1.00 79.06 81 LEU A N 1
ATOM 595 C CA . LEU A 1 81 ? -4.628 -6.038 -14.453 1.00 79.06 81 LEU A CA 1
ATOM 596 C C . LEU A 1 81 ? -5.587 -4.942 -13.944 1.00 79.06 81 LEU A C 1
ATOM 598 O O . LEU A 1 81 ? -5.453 -4.501 -12.803 1.00 79.06 81 LEU A O 1
ATOM 602 N N . ARG A 1 82 ? -6.532 -4.453 -14.767 1.00 81.06 82 ARG A N 1
ATOM 603 C CA . ARG A 1 82 ? -7.441 -3.349 -14.380 1.00 81.06 82 ARG A CA 1
ATOM 604 C C . ARG A 1 82 ? -8.350 -3.701 -13.195 1.00 81.06 82 ARG A C 1
ATOM 606 O O . ARG A 1 82 ? -8.429 -2.870 -12.293 1.00 81.06 82 ARG A O 1
ATOM 613 N N . PRO A 1 83 ? -9.021 -4.870 -13.150 1.00 81.25 83 PRO A N 1
ATOM 614 C CA . PRO A 1 83 ? -9.897 -5.220 -12.031 1.00 81.25 83 PRO A CA 1
ATOM 615 C C . PRO A 1 83 ? -9.126 -5.358 -10.717 1.00 81.25 83 PRO A C 1
ATOM 617 O O . PRO A 1 83 ? -9.532 -4.780 -9.715 1.00 81.25 83 PRO A O 1
ATOM 620 N N . ALA A 1 84 ? -7.972 -6.032 -10.746 1.00 79.50 84 ALA A N 1
ATOM 621 C CA . ALA A 1 84 ? -7.118 -6.195 -9.572 1.00 79.50 84 ALA A CA 1
ATOM 622 C C . ALA A 1 84 ? -6.614 -4.845 -9.037 1.00 79.50 84 ALA A C 1
ATOM 624 O O . ALA A 1 84 ? -6.649 -4.609 -7.835 1.00 79.50 84 ALA A O 1
ATOM 625 N N . ARG A 1 85 ? -6.222 -3.919 -9.927 1.00 80.56 85 ARG A N 1
ATOM 626 C CA . ARG A 1 85 ? -5.839 -2.552 -9.537 1.00 80.56 85 ARG A CA 1
ATOM 627 C C . ARG A 1 85 ? -6.996 -1.751 -8.945 1.00 80.56 85 ARG A C 1
ATOM 629 O O . ARG A 1 85 ? -6.796 -1.062 -7.956 1.00 80.56 85 ARG A O 1
ATOM 636 N N . ARG A 1 86 ? -8.201 -1.851 -9.517 1.00 82.00 86 ARG A N 1
ATOM 637 C CA . ARG A 1 86 ? -9.394 -1.194 -8.954 1.00 82.00 86 ARG A CA 1
ATOM 638 C C . ARG A 1 86 ? -9.692 -1.709 -7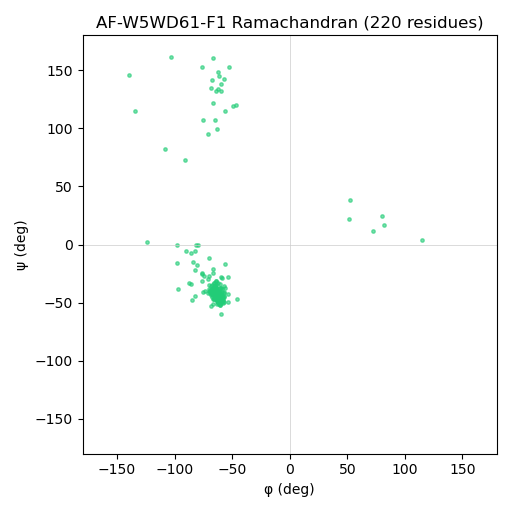.554 1.00 82.00 86 ARG A C 1
ATOM 640 O O . ARG A 1 86 ? -9.909 -0.903 -6.660 1.00 82.00 86 ARG A O 1
ATOM 647 N N . LEU A 1 87 ? -9.655 -3.028 -7.369 1.00 82.50 87 LEU A N 1
ATOM 648 C CA . LEU A 1 87 ? -9.885 -3.634 -6.064 1.00 82.50 87 LEU A CA 1
ATOM 649 C C . LEU A 1 87 ? -8.803 -3.222 -5.059 1.00 82.50 87 LEU A C 1
ATOM 651 O O . LEU A 1 87 ? -9.145 -2.867 -3.940 1.00 82.50 87 LEU A O 1
ATOM 655 N N . LEU A 1 88 ? -7.533 -3.169 -5.474 1.00 83.00 88 LEU A N 1
ATOM 656 C CA . LEU A 1 88 ? -6.439 -2.668 -4.640 1.00 83.00 88 LEU A CA 1
ATOM 657 C C . LEU A 1 88 ? -6.693 -1.221 -4.189 1.00 83.00 88 LEU A C 1
ATOM 659 O O . LEU A 1 88 ? -6.632 -0.952 -2.995 1.00 83.00 88 LEU A O 1
ATOM 663 N N . CYS A 1 89 ? -7.062 -0.317 -5.105 1.00 82.06 89 CYS A N 1
ATOM 664 C CA . CYS A 1 89 ? -7.433 1.057 -4.751 1.00 82.06 89 CYS A CA 1
ATOM 665 C C . CYS A 1 89 ? -8.630 1.101 -3.788 1.00 82.06 89 CYS A C 1
ATOM 667 O O . CYS A 1 89 ? -8.613 1.866 -2.829 1.00 82.06 89 CYS A O 1
ATOM 669 N N . CYS A 1 90 ? -9.659 0.278 -4.011 1.00 83.94 90 CYS A N 1
ATOM 670 C CA . CYS A 1 90 ? -10.810 0.195 -3.112 1.00 83.94 90 CYS A CA 1
ATOM 671 C C . CYS A 1 90 ? -10.408 -0.278 -1.708 1.00 83.94 90 CYS A C 1
ATOM 673 O O . CYS A 1 90 ? -10.809 0.345 -0.729 1.00 83.94 90 CYS A O 1
ATOM 675 N N . CYS A 1 91 ? -9.595 -1.332 -1.599 1.00 81.69 91 CYS A N 1
ATOM 676 C CA . CYS A 1 91 ? -9.087 -1.829 -0.320 1.00 81.69 91 CYS A CA 1
ATOM 677 C C . CYS A 1 91 ? -8.237 -0.770 0.389 1.00 81.69 91 CYS A C 1
ATOM 679 O O . CYS A 1 91 ? -8.446 -0.508 1.565 1.00 81.69 91 CYS A O 1
ATOM 681 N N . SER A 1 92 ? -7.348 -0.096 -0.338 1.00 82.50 92 SER A N 1
ATOM 682 C CA . SER A 1 92 ? -6.542 1.006 0.185 1.00 82.50 92 SER A CA 1
ATOM 683 C C . SER A 1 92 ? -7.380 2.164 0.737 1.00 82.50 92 SER A C 1
ATOM 685 O O . SER A 1 92 ? -7.094 2.676 1.820 1.00 82.50 92 SER A O 1
ATOM 687 N N . LEU A 1 93 ? -8.434 2.566 0.020 1.00 86.38 93 LEU A N 1
ATOM 688 C CA . LEU A 1 93 ? -9.365 3.596 0.486 1.00 86.38 93 LEU A CA 1
ATOM 689 C C . LEU A 1 93 ? -10.152 3.134 1.715 1.00 86.38 93 LEU A C 1
ATOM 691 O O . LEU A 1 93 ? -10.359 3.927 2.629 1.00 86.38 93 LEU A O 1
ATOM 695 N N . ALA A 1 94 ? -10.554 1.862 1.764 1.00 84.12 94 ALA A N 1
ATOM 696 C CA . ALA A 1 94 ? -11.221 1.289 2.927 1.00 84.12 94 ALA A CA 1
ATOM 697 C C . ALA A 1 94 ? -10.300 1.283 4.159 1.00 84.12 94 ALA A C 1
ATOM 699 O O . ALA A 1 94 ? -10.727 1.713 5.227 1.00 84.12 94 ALA A O 1
ATOM 700 N N . THR A 1 95 ? -9.029 0.889 4.015 1.00 85.56 95 THR A N 1
ATOM 701 C CA . THR A 1 95 ? -8.035 0.938 5.100 1.00 85.56 95 THR A CA 1
ATOM 702 C C . THR A 1 95 ? -7.847 2.362 5.622 1.00 85.56 95 THR A C 1
ATOM 704 O O . THR A 1 95 ? -7.849 2.575 6.834 1.00 85.56 95 THR A O 1
ATOM 707 N N . LEU A 1 96 ? -7.737 3.352 4.729 1.00 86.19 96 LEU A N 1
ATOM 708 C CA . LEU A 1 96 ? -7.658 4.761 5.117 1.00 86.19 96 LEU A CA 1
ATOM 709 C C . LEU A 1 96 ? -8.926 5.212 5.854 1.00 86.19 96 LEU A C 1
ATOM 711 O O . LEU A 1 96 ? -8.833 5.785 6.936 1.00 86.19 96 LEU A O 1
ATOM 715 N N . ALA A 1 97 ? -10.107 4.928 5.302 1.00 86.25 97 ALA A N 1
ATOM 716 C CA . ALA A 1 97 ? -11.374 5.312 5.912 1.00 86.25 97 ALA A CA 1
ATOM 717 C C . ALA A 1 97 ? -11.507 4.727 7.320 1.00 86.25 97 ALA A C 1
ATOM 719 O O . ALA A 1 97 ? -11.792 5.463 8.261 1.00 86.25 97 ALA A O 1
ATOM 720 N N . LEU A 1 98 ? -11.224 3.435 7.491 1.00 85.94 98 LEU A N 1
ATOM 721 C CA . LEU A 1 98 ? -11.292 2.766 8.788 1.00 85.94 98 LEU A CA 1
ATOM 722 C C . LEU A 1 98 ? -10.346 3.383 9.828 1.00 85.94 98 LEU A C 1
ATOM 724 O O . LEU A 1 98 ? -10.725 3.508 10.988 1.00 85.94 98 LEU A O 1
ATOM 728 N N . ASN A 1 99 ? -9.151 3.815 9.417 1.00 87.31 99 ASN A N 1
ATOM 729 C CA . ASN A 1 99 ? -8.187 4.451 10.319 1.00 87.31 99 ASN A CA 1
ATOM 730 C C . ASN A 1 99 ? -8.630 5.844 10.783 1.00 87.31 99 ASN A C 1
ATOM 732 O O . ASN A 1 99 ? -8.385 6.222 11.920 1.00 87.31 99 ASN A O 1
ATOM 736 N N . VAL A 1 100 ? -9.299 6.605 9.919 1.00 88.94 100 VAL A N 1
ATOM 737 C CA . VAL A 1 100 ? -9.617 8.019 10.174 1.00 88.94 100 VAL A CA 1
ATOM 738 C C . VAL A 1 100 ? -11.051 8.194 10.715 1.00 88.94 100 VAL A C 1
ATOM 740 O O . VAL A 1 100 ? -11.379 9.228 11.296 1.00 88.94 100 VAL A O 1
ATOM 743 N N . THR A 1 101 ? -11.914 7.178 10.590 1.00 88.44 101 THR A N 1
ATOM 744 C CA . THR A 1 101 ? -13.339 7.252 10.972 1.00 88.44 101 THR A CA 1
ATOM 745 C C . THR A 1 101 ? -13.539 7.589 12.449 1.00 88.44 101 THR A C 1
ATOM 747 O O . THR A 1 101 ? -14.290 8.510 12.761 1.00 88.44 101 THR A O 1
ATOM 750 N N . ASP A 1 102 ? -12.876 6.887 13.371 1.00 86.12 102 ASP A N 1
ATOM 751 C CA . ASP A 1 102 ? -13.064 7.125 14.808 1.00 86.12 102 ASP A CA 1
ATOM 752 C C . ASP A 1 102 ? -12.653 8.558 15.242 1.00 86.12 102 ASP A C 1
ATOM 754 O O . ASP A 1 102 ? -13.472 9.252 15.864 1.00 86.12 102 ASP A O 1
ATOM 758 N N . PRO A 1 103 ? -11.474 9.075 14.835 1.00 83.44 103 PRO A N 1
ATOM 759 C CA . PRO A 1 103 ? -11.095 10.475 15.037 1.00 83.44 103 PRO A CA 1
ATOM 760 C C . PRO A 1 103 ? -12.068 11.494 14.433 1.00 83.44 103 PRO A C 1
ATOM 762 O O . PRO A 1 103 ? -12.380 12.505 15.064 1.00 83.44 103 PRO A O 1
ATOM 765 N N . LEU A 1 104 ? -12.581 11.240 13.224 1.00 87.88 104 LEU A N 1
ATOM 766 C CA . LEU A 1 104 ? -13.542 12.137 12.573 1.00 87.88 104 LEU A CA 1
ATOM 767 C C . LEU A 1 104 ? -14.868 12.181 13.331 1.00 87.88 104 LEU A C 1
ATOM 769 O O . LEU A 1 104 ? -15.410 13.261 13.552 1.00 87.88 104 LEU A O 1
ATOM 773 N N . LEU A 1 105 ? -15.349 11.029 13.800 1.00 86.12 105 LEU A N 1
ATOM 774 C CA . LEU A 1 105 ? -16.559 10.933 14.619 1.00 86.12 105 LEU A CA 1
ATOM 775 C C . LEU A 1 105 ? -16.402 11.586 16.000 1.00 86.12 105 LEU A C 1
ATOM 777 O O . LEU A 1 105 ? -17.402 11.900 16.639 1.00 86.12 105 LEU A O 1
ATOM 781 N N . THR A 1 106 ? -15.172 11.760 16.490 1.00 87.50 106 THR A N 1
ATOM 782 C CA . THR A 1 106 ? -14.875 12.447 17.762 1.00 87.50 106 THR A CA 1
ATOM 783 C C . THR A 1 106 ? -14.470 13.913 17.579 1.00 87.50 106 THR A C 1
ATOM 785 O O . THR A 1 106 ? -14.203 14.596 18.565 1.00 87.50 106 THR A O 1
ATOM 788 N N . GLY A 1 107 ? -14.421 14.420 16.340 1.00 86.94 107 GLY A N 1
ATOM 789 C CA . GLY A 1 107 ? -14.001 15.791 16.031 1.00 86.94 107 GLY A CA 1
ATOM 790 C C . GLY A 1 107 ? -12.497 16.050 16.201 1.00 86.94 107 GLY A C 1
ATOM 791 O O . GLY A 1 107 ? -12.059 17.200 16.168 1.00 86.94 107 GLY A O 1
ATOM 792 N N . THR A 1 108 ? -11.676 15.008 16.368 1.00 89.75 108 THR A N 1
ATOM 793 C CA . THR A 1 108 ? -10.235 15.127 16.632 1.00 89.75 108 THR A CA 1
ATOM 794 C C . THR A 1 108 ? -9.421 15.138 15.335 1.00 89.75 108 THR A C 1
ATOM 796 O O . THR A 1 108 ? -8.707 14.196 14.999 1.00 89.75 108 THR A O 1
ATOM 799 N N . VAL A 1 109 ? -9.484 16.252 14.596 1.00 86.00 109 VAL A N 1
ATOM 800 C CA . VAL A 1 109 ? -8.812 16.398 13.285 1.00 86.00 109 VAL A CA 1
ATOM 801 C C . VAL A 1 109 ? -7.302 16.134 13.360 1.00 86.00 109 VAL A C 1
ATOM 803 O O . VAL A 1 109 ? -6.741 15.508 12.466 1.00 86.00 109 VAL A O 1
ATOM 806 N N . GLY A 1 110 ? -6.638 16.546 14.445 1.00 81.00 110 GLY A N 1
ATOM 807 C CA . GLY A 1 110 ? -5.210 16.269 14.638 1.00 81.00 110 GLY A CA 1
ATOM 808 C C . GLY A 1 110 ? -4.893 14.770 14.672 1.00 81.00 110 GLY A C 1
ATOM 809 O O . GLY A 1 110 ? -3.934 14.332 14.044 1.00 81.00 110 GLY A O 1
ATOM 810 N N . LYS A 1 111 ? -5.740 13.974 15.335 1.00 82.62 111 LYS A N 1
ATOM 811 C CA . LYS A 1 111 ? -5.606 12.515 15.374 1.00 82.62 111 LYS A CA 1
ATOM 812 C C . LYS A 1 111 ? -5.945 11.893 14.016 1.00 82.62 111 LYS A C 1
ATOM 814 O O . LYS A 1 111 ? -5.190 11.064 13.536 1.00 82.62 111 LYS A O 1
ATOM 819 N N . ALA A 1 112 ? -6.992 12.379 13.348 1.00 85.50 112 ALA A N 1
ATOM 820 C CA . ALA A 1 112 ? -7.365 11.954 11.996 1.00 85.50 112 ALA A CA 1
ATOM 821 C C . ALA A 1 112 ? -6.199 12.080 10.993 1.00 85.50 112 ALA A C 1
ATOM 823 O O . ALA A 1 112 ? -5.962 11.178 10.191 1.00 85.50 112 ALA A O 1
ATOM 824 N N . LEU A 1 113 ? -5.452 13.189 11.054 1.00 84.75 113 LEU A N 1
ATOM 825 C CA . LEU A 1 113 ? -4.289 13.422 10.194 1.00 84.75 113 LEU A CA 1
ATOM 826 C C . LEU A 1 113 ? -3.149 12.444 10.481 1.00 84.75 113 LEU A C 1
ATOM 828 O O . LEU A 1 113 ? -2.547 11.933 9.541 1.00 84.75 113 LEU A O 1
ATOM 832 N N . VAL A 1 114 ? -2.865 12.174 11.757 1.00 83.38 114 VAL A N 1
ATOM 833 C CA . VAL A 1 114 ? -1.834 11.206 12.163 1.00 83.38 114 VAL A CA 1
ATOM 834 C C . VAL A 1 114 ? -2.235 9.789 11.749 1.00 83.38 114 VAL A C 1
ATOM 836 O O . VAL A 1 114 ? -1.428 9.077 11.153 1.00 83.38 114 VAL A O 1
ATOM 839 N N . ASP A 1 115 ? -3.495 9.416 11.969 1.00 85.50 115 ASP A N 1
ATOM 840 C CA . ASP A 1 115 ? -4.018 8.084 11.660 1.00 85.50 115 ASP A CA 1
ATOM 841 C C . ASP A 1 115 ? -4.041 7.808 10.141 1.00 85.50 115 ASP A C 1
ATOM 843 O O . ASP A 1 115 ? -3.939 6.661 9.703 1.00 85.50 115 ASP A O 1
ATOM 847 N N . ALA A 1 116 ? -4.090 8.861 9.315 1.00 86.44 116 ALA A N 1
ATOM 848 C CA . ALA A 1 116 ? -4.011 8.771 7.859 1.00 86.44 116 ALA A CA 1
ATOM 849 C C . ALA A 1 116 ? -2.592 8.511 7.317 1.00 86.44 116 ALA A C 1
ATOM 851 O O . ALA A 1 116 ? -2.461 7.986 6.208 1.00 86.44 116 ALA A O 1
ATOM 852 N N . VAL A 1 117 ? -1.529 8.864 8.057 1.00 82.44 117 VAL A N 1
ATOM 853 C CA . VAL A 1 117 ? -0.140 8.822 7.550 1.00 82.44 117 VAL A CA 1
ATOM 854 C C . VAL A 1 117 ? 0.249 7.415 7.102 1.00 82.44 117 VAL A C 1
ATOM 856 O O . VAL A 1 117 ? 0.785 7.246 6.008 1.00 82.44 117 VAL A O 1
ATOM 859 N N . GLY A 1 118 ? -0.049 6.407 7.923 1.00 79.94 118 GLY A N 1
ATOM 860 C CA . GLY A 1 118 ? 0.279 5.009 7.642 1.00 79.94 118 GLY A CA 1
ATOM 861 C C . GLY A 1 118 ? -0.356 4.495 6.343 1.00 79.94 118 GLY A C 1
ATOM 862 O O . GLY A 1 118 ? 0.371 4.123 5.416 1.00 79.94 118 GLY A O 1
ATOM 863 N N . PRO A 1 119 ? -1.698 4.517 6.225 1.00 83.50 119 PRO A N 1
ATOM 864 C CA . PRO A 1 119 ? -2.390 4.118 5.003 1.00 83.50 119 PRO A CA 1
ATOM 865 C C . PRO A 1 119 ? -1.953 4.916 3.767 1.00 83.50 119 PRO A C 1
ATOM 867 O O . PRO A 1 119 ? -1.724 4.320 2.717 1.00 83.50 119 PRO A O 1
ATOM 870 N N . LEU A 1 120 ? -1.771 6.239 3.871 1.00 81.38 120 LEU A N 1
ATOM 871 C CA . LEU A 1 120 ? -1.325 7.066 2.741 1.00 81.38 120 LEU A CA 1
ATOM 872 C C . LEU A 1 120 ? 0.085 6.699 2.267 1.00 81.38 120 LEU A C 1
ATOM 874 O O . LEU A 1 120 ? 0.338 6.639 1.063 1.00 81.38 120 LEU A O 1
ATOM 878 N N . LEU A 1 121 ? 0.997 6.419 3.197 1.00 77.94 121 LEU A N 1
ATOM 879 C CA . LEU A 1 121 ? 2.361 6.016 2.872 1.00 77.94 121 LEU A CA 1
ATOM 880 C C . LEU A 1 121 ? 2.383 4.648 2.177 1.00 77.94 121 LEU A C 1
ATOM 882 O O . LEU A 1 121 ? 3.085 4.482 1.179 1.00 77.94 121 LEU A O 1
ATOM 886 N N . LEU A 1 122 ? 1.571 3.693 2.640 1.00 75.44 122 LEU A N 1
ATOM 887 C CA . LEU A 1 122 ? 1.420 2.385 1.993 1.00 75.44 122 LEU A CA 1
ATOM 888 C C . LEU A 1 122 ? 0.794 2.489 0.596 1.00 75.44 122 LEU A C 1
ATOM 890 O O . LEU A 1 122 ? 1.236 1.789 -0.313 1.00 75.44 122 LEU A O 1
ATOM 894 N N . ILE A 1 123 ? -0.177 3.385 0.401 1.00 76.94 123 ILE A N 1
ATOM 895 C CA . ILE A 1 123 ? -0.755 3.683 -0.919 1.00 76.94 123 ILE A CA 1
ATOM 896 C C . ILE A 1 123 ? 0.319 4.225 -1.862 1.00 76.94 123 ILE A C 1
ATOM 898 O O . ILE A 1 123 ? 0.490 3.708 -2.967 1.00 76.94 123 ILE A O 1
ATOM 902 N N . GLY A 1 124 ? 1.092 5.214 -1.405 1.00 73.56 124 GLY A N 1
ATOM 903 C CA . GLY A 1 124 ? 2.198 5.774 -2.179 1.00 73.56 124 GLY A CA 1
ATOM 904 C C . GLY A 1 124 ? 3.225 4.709 -2.574 1.00 73.56 124 GLY A C 1
ATOM 905 O O . GLY A 1 124 ? 3.624 4.629 -3.735 1.00 73.56 124 GLY A O 1
ATOM 906 N N . TRP A 1 125 ? 3.604 3.827 -1.645 1.00 71.75 125 TRP A N 1
ATOM 907 C CA . TRP A 1 125 ? 4.517 2.717 -1.933 1.00 71.75 125 TRP A CA 1
ATOM 908 C C . TRP A 1 125 ? 3.924 1.652 -2.862 1.00 71.75 125 TRP A C 1
ATOM 910 O O . TRP A 1 125 ? 4.657 1.109 -3.689 1.00 71.75 125 TRP A O 1
ATOM 920 N N . ALA A 1 126 ? 2.625 1.360 -2.779 1.00 70.38 126 ALA A N 1
ATOM 921 C CA . ALA A 1 126 ? 1.959 0.405 -3.663 1.00 70.38 126 ALA A CA 1
ATOM 922 C C . ALA A 1 126 ? 1.959 0.870 -5.132 1.00 70.38 126 ALA A C 1
ATOM 924 O O . ALA A 1 126 ? 2.105 0.046 -6.039 1.00 70.38 126 ALA A O 1
ATOM 925 N N . GLU A 1 127 ? 1.841 2.179 -5.375 1.00 69.19 127 GLU A N 1
ATOM 926 C CA . GLU A 1 127 ? 1.883 2.755 -6.724 1.00 69.19 127 GLU A CA 1
ATOM 927 C C . GLU A 1 127 ? 3.314 2.965 -7.240 1.00 69.19 127 GLU A C 1
ATOM 929 O O . GLU A 1 127 ? 3.622 2.635 -8.388 1.00 69.19 127 GLU A O 1
ATOM 934 N N . VAL A 1 128 ? 4.204 3.492 -6.395 1.00 71.44 128 VAL A N 1
ATOM 935 C CA . VAL A 1 128 ? 5.563 3.896 -6.794 1.00 71.44 128 VAL A CA 1
ATOM 936 C C . VAL A 1 128 ? 6.555 2.729 -6.745 1.00 71.44 128 VAL A C 1
ATOM 938 O O . VAL A 1 128 ? 7.457 2.642 -7.583 1.00 71.44 128 VAL A O 1
ATOM 941 N N . GLY A 1 129 ? 6.386 1.796 -5.806 1.00 66.62 129 GLY A N 1
ATOM 942 C CA . GLY A 1 129 ? 7.330 0.713 -5.515 1.00 66.62 129 GLY A CA 1
ATOM 943 C C . GLY A 1 129 ? 7.717 -0.146 -6.726 1.00 66.62 129 GLY A C 1
ATOM 944 O O . GLY A 1 129 ? 8.911 -0.322 -6.975 1.00 66.62 129 GLY A O 1
ATOM 945 N N . PRO A 1 130 ? 6.765 -0.646 -7.538 1.00 66.62 130 PRO A N 1
ATOM 946 C CA . PRO A 1 130 ? 7.090 -1.466 -8.705 1.00 66.62 130 PRO A CA 1
ATOM 947 C C . PRO A 1 130 ? 7.920 -0.721 -9.759 1.00 66.62 130 PRO A C 1
ATOM 949 O O . PRO A 1 130 ? 8.842 -1.298 -10.336 1.00 66.62 130 PRO A O 1
ATOM 952 N N . GLY A 1 131 ? 7.607 0.557 -10.003 1.00 65.12 131 GLY A N 1
ATOM 953 C CA . GLY A 1 131 ? 8.334 1.398 -10.957 1.00 65.12 131 GLY A CA 1
ATOM 954 C C . GLY A 1 131 ? 9.733 1.756 -10.460 1.00 65.12 131 GLY A C 1
ATOM 955 O O . GLY A 1 131 ? 10.691 1.703 -11.228 1.00 65.12 131 GLY A O 1
ATOM 956 N N . PHE A 1 132 ? 9.863 2.038 -9.164 1.00 69.44 132 PHE A N 1
ATOM 957 C CA . PHE A 1 132 ? 11.141 2.329 -8.520 1.00 69.44 132 PHE A CA 1
ATOM 958 C C . PHE A 1 132 ? 12.088 1.118 -8.530 1.00 69.44 132 PHE A C 1
ATOM 960 O O . PHE A 1 132 ? 13.242 1.244 -8.934 1.00 69.44 132 PHE A O 1
ATOM 967 N N . LEU A 1 133 ? 11.592 -0.080 -8.194 1.00 65.69 133 LEU A N 1
ATOM 968 C CA . LEU A 1 133 ? 12.376 -1.321 -8.269 1.00 65.69 133 LEU A CA 1
ATOM 969 C C . LEU A 1 133 ? 12.777 -1.672 -9.705 1.00 65.69 133 LEU A C 1
ATOM 971 O O . LEU A 1 133 ? 13.884 -2.154 -9.932 1.00 65.69 133 LEU A O 1
ATOM 975 N N . HIS A 1 134 ? 11.900 -1.418 -10.681 1.00 64.31 134 HIS A N 1
ATOM 976 C CA . HIS A 1 134 ? 12.249 -1.589 -12.090 1.00 64.31 134 HIS A CA 1
ATOM 977 C C . HIS A 1 134 ? 13.360 -0.618 -12.508 1.00 64.31 134 HIS A C 1
ATOM 979 O O . HIS A 1 134 ? 14.317 -1.037 -13.151 1.00 64.31 134 HIS A O 1
ATOM 985 N N . ALA A 1 135 ? 13.278 0.649 -12.090 1.00 68.50 135 ALA A N 1
ATOM 986 C CA . ALA A 1 135 ? 14.297 1.654 -12.376 1.00 68.50 135 ALA A CA 1
ATOM 987 C C . ALA A 1 135 ? 15.665 1.282 -11.778 1.00 68.50 135 ALA A C 1
ATOM 989 O O . ALA A 1 135 ? 16.672 1.370 -12.480 1.00 68.50 135 ALA A O 1
ATOM 990 N N . ILE A 1 136 ? 15.704 0.798 -10.532 1.00 69.12 136 ILE A N 1
ATOM 991 C CA . ILE A 1 136 ? 16.936 0.301 -9.897 1.00 69.12 136 ILE A CA 1
ATOM 992 C C . ILE A 1 136 ? 17.479 -0.919 -10.647 1.00 69.12 136 ILE A C 1
ATOM 994 O O . ILE A 1 136 ? 18.650 -0.931 -11.008 1.00 69.12 136 ILE A O 1
ATOM 998 N N . ALA A 1 137 ? 16.634 -1.902 -10.971 1.00 66.88 137 ALA A N 1
ATOM 999 C CA . ALA A 1 137 ? 17.061 -3.091 -11.712 1.00 66.88 137 ALA A CA 1
ATOM 1000 C C . ALA A 1 137 ? 17.634 -2.749 -13.099 1.00 66.88 137 ALA A C 1
ATOM 1002 O O . ALA A 1 137 ? 18.573 -3.394 -13.555 1.00 66.88 137 ALA A O 1
ATOM 1003 N N . THR A 1 138 ? 17.105 -1.715 -13.764 1.00 64.56 138 THR A N 1
ATOM 1004 C CA . THR A 1 138 ? 17.672 -1.212 -15.026 1.00 64.56 138 THR A CA 1
ATOM 1005 C C . THR A 1 138 ? 18.939 -0.376 -14.838 1.00 64.56 138 THR A C 1
ATOM 1007 O O . THR A 1 138 ? 19.753 -0.294 -15.758 1.00 64.56 138 THR A O 1
ATOM 1010 N N . ALA A 1 139 ? 19.124 0.246 -13.672 1.00 64.50 139 ALA A N 1
ATOM 1011 C CA . ALA A 1 139 ? 20.333 0.996 -13.339 1.00 64.50 139 ALA A CA 1
ATOM 1012 C C . ALA A 1 139 ? 21.508 0.066 -12.993 1.00 64.50 139 ALA A C 1
ATOM 1014 O O . ALA A 1 139 ? 22.646 0.399 -13.313 1.00 64.50 139 ALA A O 1
ATOM 1015 N N . ASP A 1 140 ? 21.217 -1.102 -12.413 1.00 50.28 140 ASP A N 1
ATOM 1016 C CA . ASP A 1 140 ? 22.198 -2.130 -12.046 1.00 50.28 140 ASP A CA 1
ATOM 1017 C C . ASP A 1 140 ? 22.603 -3.048 -13.199 1.00 50.28 140 ASP A C 1
ATOM 1019 O O . ASP A 1 140 ? 23.516 -3.848 -13.024 1.00 50.28 140 ASP A O 1
ATOM 1023 N N . THR A 1 141 ? 21.985 -2.950 -14.383 1.00 46.66 141 THR A N 1
ATOM 1024 C CA . THR A 1 141 ? 22.519 -3.627 -15.572 1.00 46.66 141 THR A CA 1
ATOM 1025 C C . THR A 1 141 ? 23.874 -3.005 -15.918 1.00 46.66 141 THR A C 1
ATOM 1027 O O . THR A 1 141 ? 23.905 -1.889 -16.451 1.00 46.66 141 THR A O 1
ATOM 1030 N N . PRO A 1 142 ? 25.007 -3.695 -15.676 1.00 43.78 142 PRO A N 1
ATOM 1031 C CA . PRO A 1 142 ? 26.271 -3.249 -16.224 1.00 43.78 142 PRO A CA 1
ATOM 1032 C C . PRO A 1 142 ? 26.094 -3.322 -17.738 1.00 43.78 142 PRO A C 1
ATOM 1034 O O . PRO A 1 142 ? 25.571 -4.317 -18.248 1.00 43.78 142 PRO A O 1
ATOM 1037 N N . PHE A 1 143 ? 26.503 -2.288 -18.475 1.00 42.94 143 PHE A N 1
ATOM 1038 C CA . PHE A 1 143 ? 26.689 -2.450 -19.914 1.00 42.94 143 PHE A CA 1
ATOM 1039 C C . PHE A 1 143 ? 27.532 -3.714 -20.112 1.00 42.94 143 PHE A C 1
ATOM 1041 O O . PHE A 1 143 ? 28.644 -3.747 -19.575 1.00 42.94 143 PHE A O 1
ATOM 1048 N N . PRO A 1 144 ? 27.041 -4.753 -20.813 1.00 42.00 144 PRO A N 1
ATOM 1049 C CA . PRO A 1 144 ? 27.849 -5.928 -21.069 1.00 42.00 144 PRO A CA 1
ATOM 1050 C C . PRO A 1 144 ? 29.026 -5.476 -21.930 1.00 42.00 144 PRO A C 1
ATOM 1052 O O . PRO A 1 144 ? 28.904 -5.275 -23.139 1.00 42.00 144 PRO A O 1
ATOM 1055 N N . GLN A 1 145 ? 30.178 -5.264 -21.302 1.00 46.69 145 GLN A N 1
ATOM 1056 C CA . GLN A 1 145 ? 31.438 -5.176 -22.012 1.00 46.69 145 GLN A CA 1
ATOM 1057 C C . GLN A 1 145 ? 31.748 -6.598 -22.483 1.00 46.69 145 GLN A C 1
ATOM 1059 O O . GLN A 1 145 ? 32.253 -7.417 -21.725 1.00 46.69 145 GLN A O 1
ATOM 1064 N N . GLY A 1 146 ? 31.376 -6.913 -23.725 1.00 45.97 146 GLY A N 1
ATOM 1065 C CA . GLY A 1 146 ? 31.938 -8.061 -24.443 1.00 45.97 146 GLY A CA 1
ATOM 1066 C C . GLY A 1 146 ? 31.006 -9.220 -24.792 1.00 45.97 146 GLY A C 1
ATOM 1067 O O . GLY A 1 146 ? 31.473 -10.184 -25.384 1.00 45.97 146 GLY A O 1
ATOM 1068 N N . SER A 1 147 ? 29.703 -9.150 -24.529 1.00 44.97 147 SER A N 1
ATOM 1069 C CA . SER A 1 147 ? 28.756 -10.073 -25.170 1.00 44.97 147 SER A CA 1
ATOM 1070 C C . SER A 1 147 ? 27.561 -9.284 -25.666 1.00 44.97 147 SER A C 1
ATOM 1072 O O . SER A 1 147 ? 26.857 -8.669 -24.878 1.00 44.97 147 SER A O 1
ATOM 1074 N N . ILE A 1 148 ? 27.371 -9.240 -26.985 1.00 50.22 148 ILE A N 1
ATOM 1075 C CA . ILE A 1 148 ? 26.155 -8.705 -27.595 1.00 50.22 148 ILE A CA 1
ATOM 1076 C C . ILE A 1 148 ? 25.086 -9.780 -27.373 1.00 50.22 148 ILE A C 1
ATOM 1078 O O . ILE A 1 148 ? 25.162 -10.824 -28.026 1.00 50.22 148 ILE A O 1
ATOM 1082 N N . PRO A 1 149 ? 24.100 -9.594 -26.473 1.00 49.62 149 PRO A N 1
ATOM 1083 C CA . PRO A 1 149 ? 22.938 -10.463 -26.468 1.00 49.62 149 PRO A CA 1
ATOM 1084 C C . PRO A 1 149 ? 22.218 -10.166 -27.778 1.00 49.62 149 PRO A C 1
ATOM 1086 O O . PRO A 1 149 ? 21.887 -9.007 -28.036 1.00 49.62 149 PRO A O 1
ATOM 1089 N N . LEU A 1 150 ? 22.025 -11.175 -28.630 1.00 52.47 150 LEU A N 1
ATOM 1090 C CA . LEU A 1 150 ? 21.284 -10.984 -29.872 1.00 52.47 150 LEU A CA 1
ATOM 1091 C C . LEU A 1 150 ? 19.898 -10.431 -29.491 1.00 52.47 150 LEU A C 1
ATOM 1093 O O . LEU A 1 150 ? 19.156 -11.118 -28.780 1.00 52.47 150 LEU A O 1
ATOM 1097 N N . PRO A 1 151 ? 19.548 -9.191 -29.875 1.00 49.81 151 PRO A N 1
ATOM 1098 C CA . PRO A 1 151 ? 18.258 -8.630 -29.519 1.00 49.81 151 PRO A CA 1
ATOM 1099 C C . PRO A 1 151 ? 17.177 -9.536 -30.102 1.00 49.81 151 PRO A C 1
ATOM 1101 O O . PRO A 1 151 ? 17.245 -9.907 -31.275 1.00 49.81 151 PRO A O 1
ATOM 1104 N N . GLY A 1 152 ? 16.178 -9.909 -29.297 1.00 53.12 152 GLY A N 1
ATOM 1105 C CA . GLY A 1 152 ? 15.045 -10.676 -29.810 1.00 53.12 152 GLY A CA 1
ATOM 1106 C C . GLY A 1 152 ? 14.433 -9.973 -31.037 1.00 53.12 152 GLY A C 1
ATOM 1107 O O . GLY A 1 152 ? 14.501 -8.744 -31.123 1.00 53.12 152 GLY A O 1
ATOM 1108 N N . PRO A 1 153 ? 13.788 -10.691 -31.976 1.00 55.75 153 PRO A N 1
ATOM 1109 C CA . PRO A 1 153 ? 13.379 -10.138 -33.275 1.00 55.75 153 PRO A CA 1
ATOM 1110 C C . PRO A 1 153 ? 12.481 -8.891 -33.222 1.00 55.75 153 PRO A C 1
ATOM 1112 O O . PRO A 1 153 ? 12.300 -8.223 -34.235 1.00 55.75 153 PRO A O 1
ATOM 1115 N N . ARG A 1 154 ? 11.854 -8.600 -32.075 1.00 51.59 154 ARG A N 1
ATOM 1116 C CA . ARG A 1 154 ? 11.095 -7.361 -31.836 1.00 51.59 154 ARG A CA 1
ATOM 1117 C C . ARG A 1 154 ? 11.993 -6.211 -31.375 1.00 51.59 154 ARG A C 1
ATOM 1119 O O . ARG A 1 154 ? 11.956 -5.159 -31.988 1.00 51.59 154 ARG A O 1
ATOM 1126 N N . ALA A 1 155 ? 12.874 -6.443 -30.402 1.00 53.84 155 ALA A N 1
ATOM 1127 C CA . ALA A 1 155 ? 13.811 -5.432 -29.910 1.00 53.84 155 ALA A CA 1
ATOM 1128 C C . ALA A 1 155 ? 14.826 -4.982 -30.980 1.00 53.84 155 ALA A C 1
ATOM 1130 O O . ALA A 1 155 ? 15.221 -3.818 -30.998 1.00 53.84 155 ALA A O 1
ATOM 1131 N N . ALA A 1 156 ? 15.224 -5.888 -31.884 1.00 58.84 156 ALA A N 1
ATOM 1132 C CA . ALA A 1 156 ? 16.041 -5.546 -33.050 1.00 58.84 156 ALA A CA 1
ATOM 1133 C C . ALA A 1 156 ? 15.306 -4.572 -33.986 1.00 58.84 156 ALA A C 1
ATOM 1135 O O . ALA A 1 156 ? 15.860 -3.534 -34.338 1.00 58.84 156 ALA A O 1
ATOM 1136 N N . ARG A 1 157 ? 14.038 -4.872 -34.310 1.00 64.69 157 ARG A N 1
ATOM 1137 C CA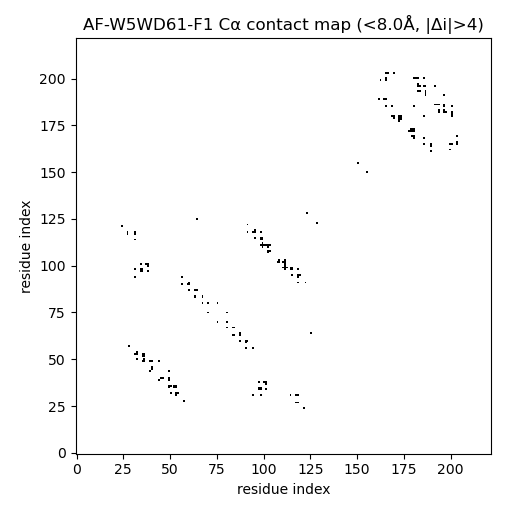 . ARG A 1 157 ? 13.180 -4.023 -35.151 1.00 64.69 157 ARG A CA 1
ATOM 1138 C C . ARG A 1 157 ? 12.909 -2.665 -34.512 1.00 64.69 157 ARG A C 1
ATOM 1140 O O . ARG A 1 157 ? 13.133 -1.647 -35.149 1.00 64.69 157 ARG A O 1
ATOM 1147 N N . ASP A 1 158 ? 12.550 -2.641 -33.230 1.00 68.19 158 ASP A N 1
ATOM 1148 C CA . ASP A 1 158 ? 12.324 -1.391 -32.497 1.00 68.19 158 ASP A CA 1
ATOM 1149 C C . ASP A 1 158 ? 13.602 -0.528 -32.453 1.00 68.19 158 ASP A C 1
ATOM 1151 O O . ASP A 1 158 ? 13.552 0.697 -32.553 1.00 68.19 158 ASP A O 1
ATOM 1155 N N . GLY A 1 159 ? 14.775 -1.158 -32.320 1.00 71.12 159 GLY A N 1
ATOM 1156 C CA . GLY A 1 159 ? 16.068 -0.477 -32.374 1.00 71.12 159 GLY A CA 1
ATOM 1157 C C . GLY A 1 159 ? 16.397 0.096 -33.754 1.00 71.12 159 GLY A C 1
ATOM 1158 O O . GLY A 1 159 ? 16.896 1.219 -33.841 1.00 71.12 159 GLY A O 1
ATOM 1159 N N . GLU A 1 160 ? 16.097 -0.651 -34.814 1.00 74.19 160 GLU A N 1
ATOM 1160 C CA . GLU A 1 160 ? 16.291 -0.240 -36.205 1.00 74.19 160 GLU A CA 1
ATOM 1161 C C . GLU A 1 160 ? 15.353 0.913 -36.593 1.00 74.19 160 GLU A C 1
ATOM 1163 O O . GLU A 1 160 ? 15.809 1.918 -37.146 1.00 74.19 160 GLU A O 1
ATOM 1168 N N . ASP A 1 161 ? 14.085 0.844 -36.185 1.00 78.50 161 ASP A N 1
ATOM 1169 C CA . ASP A 1 161 ? 13.095 1.909 -36.370 1.00 78.50 161 ASP A CA 1
ATOM 1170 C C . ASP A 1 161 ? 13.510 3.196 -35.641 1.00 78.50 161 ASP A C 1
ATOM 1172 O O . ASP A 1 161 ? 13.410 4.304 -36.179 1.00 78.50 161 ASP A O 1
ATOM 1176 N N . LEU A 1 162 ? 14.033 3.075 -34.415 1.00 79.06 162 LEU A N 1
ATOM 1177 C CA . LEU A 1 162 ? 14.558 4.217 -33.665 1.00 79.06 162 LEU A CA 1
ATOM 1178 C C . LEU A 1 162 ? 15.805 4.821 -34.320 1.00 79.06 162 LEU A C 1
ATOM 1180 O O . LEU A 1 162 ? 15.943 6.046 -34.334 1.00 79.06 162 LEU A O 1
ATOM 1184 N N . LEU A 1 163 ? 16.690 3.998 -34.888 1.00 80.19 163 LEU A N 1
ATOM 1185 C CA . LEU A 1 163 ? 17.865 4.471 -35.620 1.00 80.19 163 LEU A CA 1
ATOM 1186 C C . LEU A 1 163 ? 17.470 5.180 -36.923 1.00 80.19 163 LEU A C 1
ATOM 1188 O O . LEU A 1 163 ? 18.010 6.244 -37.227 1.00 80.19 163 LEU A O 1
ATOM 1192 N N . ALA A 1 164 ? 16.485 4.657 -37.656 1.00 75.00 164 ALA A N 1
ATOM 1193 C CA . ALA A 1 164 ? 15.942 5.305 -38.848 1.00 75.00 164 ALA A CA 1
ATOM 1194 C C . ALA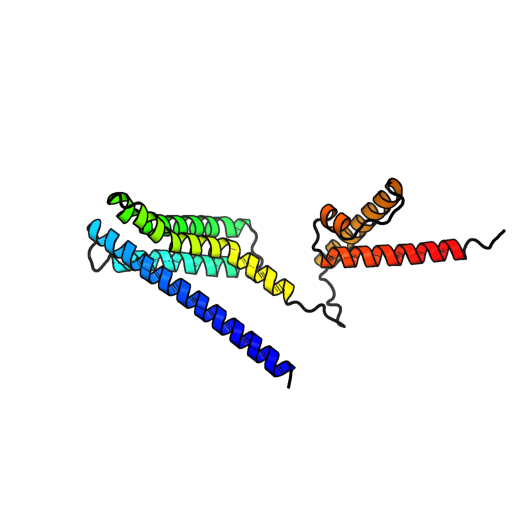 A 1 164 ? 15.354 6.689 -38.523 1.00 75.00 164 ALA A C 1
ATOM 1196 O O . ALA A 1 164 ? 15.647 7.674 -39.207 1.00 75.00 164 ALA A O 1
ATOM 1197 N N . ARG A 1 165 ? 14.597 6.799 -37.424 1.00 76.44 165 ARG A N 1
ATOM 1198 C CA . ARG A 1 165 ? 14.052 8.081 -36.944 1.00 76.44 165 ARG A CA 1
ATOM 1199 C C . ARG A 1 165 ? 15.147 9.029 -36.458 1.00 76.44 165 ARG A C 1
ATOM 1201 O O . ARG A 1 165 ? 15.080 10.220 -36.745 1.00 76.44 165 ARG A O 1
ATOM 1208 N N . ALA A 1 166 ? 16.182 8.516 -35.791 1.00 78.12 166 ALA A N 1
ATOM 1209 C CA . ALA A 1 166 ? 17.332 9.317 -35.377 1.00 78.12 166 ALA A CA 1
ATOM 1210 C C . ALA A 1 166 ? 18.079 9.930 -36.570 1.00 78.12 166 ALA A C 1
ATOM 1212 O O . ALA A 1 166 ? 18.433 11.108 -36.529 1.00 78.12 166 ALA A O 1
ATOM 1213 N N . ARG A 1 167 ? 18.267 9.160 -37.650 1.00 78.44 167 ARG A N 1
ATOM 1214 C CA . ARG A 1 167 ? 18.871 9.646 -38.900 1.00 78.44 167 ARG A CA 1
ATOM 1215 C C . ARG A 1 167 ? 18.034 10.750 -39.544 1.00 78.44 167 ARG A C 1
ATOM 1217 O O . ARG A 1 167 ? 18.587 11.771 -39.946 1.00 78.44 167 ARG A O 1
ATOM 1224 N N . ALA A 1 168 ? 16.717 10.562 -39.622 1.00 78.94 168 ALA A N 1
ATOM 1225 C CA . ALA A 1 168 ? 15.809 11.555 -40.192 1.00 78.94 168 ALA A CA 1
ATOM 1226 C C . ALA A 1 168 ? 15.841 12.879 -39.406 1.00 78.94 168 ALA A C 1
ATOM 1228 O O . ALA A 1 168 ? 15.942 13.953 -40.000 1.00 78.94 168 ALA A O 1
ATOM 1229 N N . GLU A 1 169 ? 15.827 12.800 -38.074 1.00 80.25 169 GLU A N 1
ATOM 1230 C CA . GLU A 1 169 ? 15.902 13.971 -37.195 1.00 80.25 169 GLU A CA 1
ATOM 1231 C C . GLU A 1 169 ? 17.245 14.701 -37.296 1.00 80.25 169 GLU A C 1
ATOM 1233 O O . GLU A 1 169 ? 17.279 15.931 -37.363 1.00 80.25 169 GLU A O 1
ATOM 1238 N N . ASP A 1 170 ? 18.360 13.970 -37.346 1.00 80.19 170 ASP A N 1
ATOM 1239 C CA . ASP A 1 170 ? 19.686 14.571 -37.490 1.00 80.19 170 ASP A CA 1
ATOM 1240 C C . ASP A 1 170 ? 19.874 15.230 -38.869 1.00 80.19 170 ASP A C 1
ATOM 1242 O O . ASP A 1 170 ? 20.386 16.349 -38.950 1.00 80.19 170 ASP A O 1
ATOM 1246 N N . ALA A 1 171 ? 19.384 14.608 -39.948 1.00 79.50 171 ALA A N 1
ATOM 1247 C CA . ALA A 1 171 ? 19.394 15.198 -41.288 1.00 79.50 171 ALA A CA 1
ATOM 1248 C C . ALA A 1 171 ? 18.570 16.495 -41.348 1.00 79.50 171 ALA A C 1
ATOM 1250 O O . ALA A 1 171 ? 19.043 17.516 -41.855 1.00 79.50 171 ALA A O 1
ATOM 1251 N N . TRP A 1 172 ? 17.367 16.485 -40.765 1.00 76.62 172 TRP A N 1
ATOM 1252 C CA . TRP A 1 172 ? 16.514 17.670 -40.675 1.00 76.62 172 TRP A CA 1
ATOM 1253 C C . TRP A 1 172 ? 17.167 18.784 -39.845 1.00 76.62 172 TRP A C 1
ATOM 1255 O O . TRP A 1 172 ? 17.166 19.952 -40.243 1.00 76.62 172 TRP A O 1
ATOM 1265 N N . HIS A 1 173 ? 17.780 18.434 -38.710 1.00 78.31 173 HIS A N 1
ATOM 1266 C CA . HIS A 1 173 ? 18.432 19.400 -37.831 1.00 78.31 173 HIS A CA 1
ATOM 1267 C C . HIS A 1 173 ? 19.647 20.055 -38.499 1.00 78.31 173 HIS A C 1
ATOM 1269 O O . HIS A 1 173 ? 19.826 21.269 -38.393 1.00 78.31 173 HIS A O 1
ATOM 1275 N N . ARG A 1 174 ? 20.451 19.288 -39.247 1.00 78.31 174 ARG A N 1
ATOM 1276 C CA . ARG A 1 174 ? 21.578 19.831 -40.022 1.00 78.31 174 ARG A CA 1
ATOM 1277 C C . ARG A 1 174 ? 21.114 20.741 -41.150 1.00 78.31 174 ARG A C 1
ATOM 1279 O O . ARG A 1 174 ? 21.691 21.809 -41.315 1.00 78.31 174 ARG A O 1
ATOM 1286 N N . HIS A 1 175 ? 20.056 20.370 -41.870 1.00 74.69 175 HIS A N 1
ATOM 1287 C CA . HIS A 1 175 ? 19.492 21.215 -42.924 1.00 74.69 175 HIS A CA 1
ATOM 1288 C C . HIS A 1 175 ? 19.012 22.569 -42.375 1.00 74.69 175 HIS A C 1
ATOM 1290 O O . HIS A 1 175 ? 19.178 23.600 -43.019 1.00 74.69 175 HIS A O 1
ATOM 1296 N N . ARG A 1 176 ? 18.431 22.585 -41.168 1.00 74.12 176 ARG A N 1
ATOM 1297 C CA . ARG A 1 176 ? 17.862 23.802 -40.570 1.00 74.12 176 ARG A CA 1
ATOM 1298 C C . ARG A 1 176 ? 18.863 24.647 -39.779 1.00 74.12 176 ARG A C 1
ATOM 1300 O O . ARG A 1 176 ? 18.717 25.864 -39.740 1.00 74.12 176 ARG A O 1
ATOM 1307 N N . HIS A 1 177 ? 19.847 24.024 -39.133 1.00 77.00 177 HIS A N 1
ATOM 1308 C CA . HIS A 1 177 ? 20.731 24.694 -38.170 1.00 77.00 177 HIS A CA 1
ATOM 1309 C C . HIS A 1 177 ? 22.224 24.582 -38.504 1.00 77.00 177 HIS A C 1
ATOM 1311 O O . HIS A 1 177 ? 23.046 25.051 -37.718 1.00 77.00 177 HIS A O 1
ATOM 1317 N N . GLN A 1 178 ? 22.586 23.939 -39.624 1.00 73.06 178 GLN A N 1
ATOM 1318 C CA . GLN A 1 178 ? 23.971 23.680 -40.056 1.00 73.06 178 GLN A CA 1
ATOM 1319 C C . GLN A 1 178 ? 24.847 23.019 -38.975 1.00 73.06 178 GLN A C 1
ATOM 1321 O O . GLN A 1 178 ? 26.073 23.102 -38.995 1.00 73.06 178 GLN A O 1
ATOM 1326 N N . ARG A 1 179 ? 24.218 22.359 -37.994 1.00 73.06 179 ARG A N 1
ATOM 1327 C CA . ARG A 1 179 ? 24.875 21.734 -36.845 1.00 73.06 179 ARG A CA 1
ATOM 1328 C C . ARG A 1 179 ? 24.230 20.386 -36.522 1.00 73.06 179 ARG A C 1
ATOM 1330 O O . ARG A 1 179 ? 23.013 20.246 -36.688 1.00 73.06 179 ARG A O 1
ATOM 1337 N N . PRO A 1 180 ? 25.021 19.406 -36.047 1.00 75.88 180 PRO A N 1
ATOM 1338 C CA . PRO A 1 180 ? 24.496 18.112 -35.623 1.00 75.88 180 PRO A CA 1
ATOM 1339 C C . PRO A 1 180 ? 23.532 18.276 -34.446 1.00 75.88 180 PRO A C 1
ATOM 1341 O O . PRO A 1 180 ? 23.715 19.161 -33.604 1.00 75.88 180 PRO A O 1
ATOM 1344 N N . ILE A 1 181 ? 22.525 17.405 -34.366 1.00 76.44 181 ILE A N 1
ATOM 1345 C CA . ILE A 1 181 ? 21.595 17.406 -33.234 1.00 76.44 181 ILE A CA 1
ATOM 1346 C C . ILE A 1 181 ? 22.324 16.975 -31.948 1.00 76.44 181 ILE A C 1
ATOM 1348 O O . ILE A 1 181 ? 23.212 16.112 -31.956 1.00 76.44 181 ILE A O 1
ATOM 1352 N N . SER A 1 182 ? 21.994 17.603 -30.818 1.00 76.94 182 SER A N 1
ATOM 1353 C CA . SER A 1 182 ? 22.558 17.209 -29.524 1.00 76.94 182 SER A CA 1
ATOM 1354 C C . SER A 1 182 ? 21.898 15.924 -29.014 1.00 76.94 182 SER A C 1
ATOM 1356 O O . SER A 1 182 ? 20.733 15.649 -29.308 1.00 76.94 182 SER A O 1
ATOM 1358 N N . ALA A 1 183 ? 22.623 15.146 -28.201 1.00 70.81 183 ALA A N 1
ATOM 1359 C CA . ALA A 1 183 ? 22.067 13.946 -27.567 1.00 70.81 183 ALA A CA 1
ATOM 1360 C C . ALA A 1 183 ? 20.851 14.269 -26.687 1.00 70.81 183 ALA A C 1
ATOM 1362 O O . ALA A 1 183 ? 19.943 13.456 -26.572 1.00 70.81 183 ALA A O 1
ATOM 1363 N N . GLU A 1 184 ? 20.782 15.469 -26.118 1.00 67.88 184 GLU A N 1
ATOM 1364 C CA . GLU A 1 184 ? 19.631 15.893 -25.325 1.00 67.88 184 GLU A CA 1
ATOM 1365 C C . GLU A 1 184 ? 18.419 16.258 -26.197 1.00 67.88 184 GLU A C 1
ATOM 1367 O O . GLU A 1 184 ? 17.298 15.840 -25.914 1.00 67.88 184 GLU A O 1
ATOM 1372 N N . ALA A 1 185 ? 18.629 16.951 -27.320 1.00 71.38 185 ALA A N 1
ATOM 1373 C CA . ALA A 1 185 ? 17.551 17.255 -28.259 1.00 71.38 185 ALA A CA 1
ATOM 1374 C C . ALA A 1 185 ? 16.981 15.980 -28.903 1.00 71.38 185 ALA A C 1
ATOM 1376 O O . ALA A 1 185 ? 15.764 15.844 -29.039 1.00 71.38 185 ALA A O 1
ATOM 1377 N N . LEU A 1 186 ? 17.841 15.011 -29.232 1.00 74.12 186 LEU A N 1
ATOM 1378 C CA . LEU A 1 186 ? 17.411 13.720 -29.765 1.00 74.12 186 LEU A CA 1
ATOM 1379 C C . LEU A 1 186 ? 16.664 12.883 -28.711 1.00 74.12 186 LEU A C 1
ATOM 1381 O O . LEU A 1 186 ? 15.665 12.238 -29.031 1.00 74.12 186 LEU A O 1
ATOM 1385 N N . ARG A 1 187 ? 17.085 12.965 -27.439 1.00 76.62 187 ARG A N 1
ATOM 1386 C CA . ARG A 1 187 ? 16.412 12.330 -26.292 1.00 76.62 187 ARG A CA 1
ATOM 1387 C C . ARG A 1 187 ? 14.963 12.797 -26.179 1.00 76.62 187 ARG A C 1
ATOM 1389 O O . ARG A 1 187 ? 14.056 11.973 -26.085 1.00 76.62 187 ARG A O 1
ATOM 1396 N N . LEU A 1 188 ? 14.755 14.113 -26.229 1.00 75.12 188 LEU A N 1
ATOM 1397 C CA . LEU A 1 188 ? 13.436 14.735 -26.105 1.00 75.12 188 LEU A CA 1
ATOM 1398 C C . LEU A 1 188 ? 12.528 14.419 -27.303 1.00 75.12 188 LEU A C 1
ATOM 1400 O O . LEU A 1 188 ? 11.346 14.135 -27.110 1.00 75.12 188 LEU A O 1
ATOM 1404 N N . ARG A 1 189 ? 13.069 14.414 -28.528 1.00 77.00 189 ARG A N 1
ATOM 1405 C CA . ARG A 1 189 ? 12.290 14.150 -29.753 1.00 77.00 189 ARG A CA 1
ATOM 1406 C C . ARG A 1 189 ? 11.904 12.684 -29.928 1.00 77.00 189 ARG A C 1
ATOM 1408 O O . ARG A 1 189 ? 10.779 12.397 -30.326 1.00 77.00 189 ARG A O 1
ATOM 1415 N N . LEU A 1 190 ? 12.808 11.760 -29.601 1.00 74.50 190 LEU A N 1
ATOM 1416 C CA . LEU A 1 190 ? 12.559 10.320 -29.729 1.00 74.50 190 LEU A CA 1
ATOM 1417 C C . LEU A 1 190 ? 11.957 9.694 -28.462 1.00 74.50 190 LEU A C 1
ATOM 1419 O O . LEU A 1 190 ? 11.584 8.525 -28.490 1.00 74.50 190 LEU A O 1
ATOM 1423 N N . ARG A 1 191 ? 11.839 10.460 -27.365 1.00 76.62 191 ARG A N 1
ATOM 1424 C CA . ARG A 1 191 ? 11.353 9.999 -26.048 1.00 76.62 191 ARG A CA 1
ATOM 1425 C C . ARG A 1 191 ? 12.096 8.756 -25.537 1.00 76.62 191 ARG A C 1
ATOM 1427 O O . ARG A 1 191 ? 11.501 7.861 -24.944 1.00 76.62 191 ARG A O 1
ATOM 1434 N N . VAL A 1 192 ? 13.406 8.706 -25.770 1.00 73.69 192 VAL A N 1
ATOM 1435 C CA . VAL A 1 192 ? 14.286 7.603 -25.347 1.00 73.69 192 VAL A CA 1
ATOM 1436 C C . VAL A 1 192 ? 15.113 7.996 -24.120 1.00 73.69 192 VAL A C 1
ATOM 1438 O O . VAL A 1 192 ? 15.270 9.174 -23.815 1.00 73.69 192 VAL A O 1
ATOM 1441 N N . GLY A 1 193 ? 15.661 7.018 -23.395 1.00 69.31 193 GLY A N 1
ATOM 1442 C CA . GLY A 1 193 ? 16.546 7.272 -22.250 1.00 69.31 193 GLY A CA 1
ATOM 1443 C C . GLY A 1 193 ? 17.886 7.925 -22.638 1.00 69.31 193 GLY A C 1
ATOM 1444 O O . GLY A 1 193 ? 18.334 7.846 -23.783 1.00 69.31 193 GLY A O 1
ATOM 1445 N N . ALA A 1 194 ? 18.571 8.542 -21.667 1.00 65.25 194 ALA A N 1
ATOM 1446 C CA . ALA A 1 194 ? 19.822 9.282 -21.893 1.00 65.25 194 ALA A CA 1
ATOM 1447 C C . ALA A 1 194 ? 20.994 8.410 -22.393 1.00 65.25 194 ALA A C 1
ATOM 1449 O O . ALA A 1 194 ? 21.852 8.884 -23.137 1.0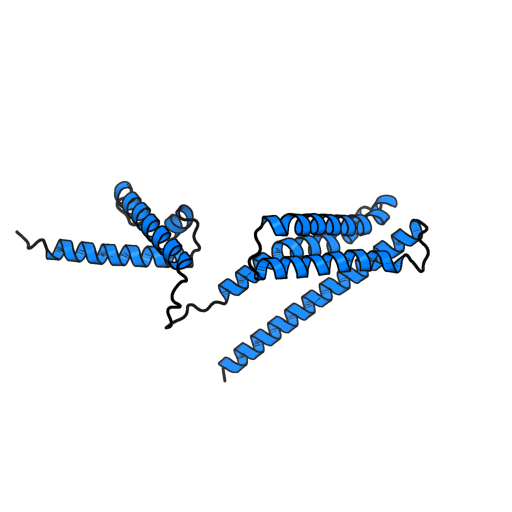0 65.25 194 ALA A O 1
ATOM 1450 N N . ALA A 1 195 ? 21.046 7.136 -21.997 1.00 63.31 195 ALA A N 1
ATOM 1451 C CA . ALA A 1 195 ? 22.019 6.171 -22.511 1.00 63.31 195 ALA A CA 1
ATOM 1452 C C . ALA A 1 195 ? 21.780 5.868 -23.999 1.00 63.31 195 ALA A C 1
ATOM 1454 O O . ALA A 1 195 ? 22.676 6.032 -24.825 1.00 63.31 195 ALA A O 1
ATOM 1455 N N . ARG A 1 196 ? 20.532 5.531 -24.345 1.00 68.19 196 ARG A N 1
ATOM 1456 C CA . ARG A 1 196 ? 20.120 5.168 -25.705 1.00 68.19 196 ARG A CA 1
ATOM 1457 C C . ARG A 1 196 ? 20.268 6.326 -26.693 1.00 68.19 196 ARG A C 1
ATOM 1459 O O . ARG A 1 196 ? 20.685 6.118 -27.824 1.00 68.19 196 ARG A O 1
ATOM 1466 N N . SER A 1 197 ? 19.998 7.558 -26.257 1.00 65.88 197 SER A N 1
ATOM 1467 C CA . SER A 1 197 ? 20.211 8.746 -27.093 1.00 65.88 197 SER A CA 1
ATOM 1468 C C . SER A 1 197 ? 21.690 8.969 -27.438 1.00 65.88 197 SER A C 1
ATOM 1470 O O . SER A 1 197 ? 22.028 9.271 -28.581 1.00 65.88 197 SER A O 1
ATOM 1472 N N . ARG A 1 198 ? 22.596 8.778 -26.466 1.00 74.31 198 ARG A N 1
ATOM 1473 C CA . ARG A 1 198 ? 24.046 8.910 -26.690 1.00 74.31 198 ARG A CA 1
ATOM 1474 C C . ARG A 1 198 ? 24.573 7.858 -27.665 1.00 74.31 198 ARG A C 1
ATOM 1476 O O . ARG A 1 198 ? 25.383 8.194 -28.524 1.00 74.31 198 ARG A O 1
ATOM 1483 N N . GLU A 1 199 ? 24.080 6.626 -27.558 1.00 73.44 199 GLU A N 1
ATOM 1484 C CA . GLU A 1 199 ? 24.398 5.533 -28.483 1.00 73.44 199 GLU A CA 1
ATOM 1485 C C . GLU A 1 199 ? 23.942 5.856 -29.915 1.00 73.44 199 GLU A C 1
ATOM 1487 O O . GLU A 1 199 ? 24.756 5.835 -30.835 1.00 73.44 199 GLU A O 1
ATOM 1492 N N . LEU A 1 200 ? 22.680 6.265 -30.095 1.00 77.31 200 LEU A N 1
ATOM 1493 C CA . LEU A 1 200 ? 22.134 6.651 -31.403 1.00 77.31 200 LEU A CA 1
ATOM 1494 C C . LEU A 1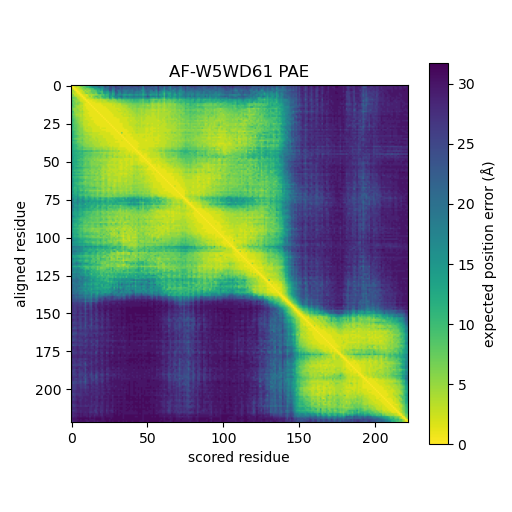 200 ? 22.919 7.805 -32.040 1.00 77.31 200 LEU A C 1
ATOM 1496 O O . LEU A 1 200 ? 23.272 7.742 -33.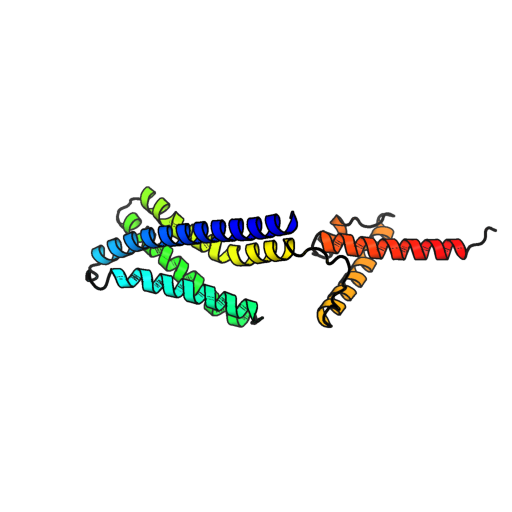216 1.00 77.31 200 LEU A O 1
ATOM 1500 N N . VAL A 1 201 ? 23.249 8.841 -31.264 1.00 78.31 201 VAL A N 1
ATOM 1501 C CA . VAL A 1 201 ? 24.064 9.965 -31.748 1.00 78.31 201 VAL A CA 1
ATOM 1502 C C . VAL A 1 201 ? 25.478 9.519 -32.127 1.00 78.31 201 VAL A C 1
ATOM 1504 O O . VAL A 1 201 ? 26.017 10.025 -33.109 1.00 78.31 201 VAL A O 1
ATOM 1507 N N . SER A 1 202 ? 26.085 8.589 -31.385 1.00 78.25 202 SER A N 1
ATOM 1508 C CA . SER A 1 202 ? 27.408 8.044 -31.714 1.00 78.25 202 SER A CA 1
ATOM 1509 C C . SER A 1 202 ? 27.396 7.334 -33.070 1.00 78.25 202 SER A C 1
ATOM 1511 O O . SER A 1 202 ? 28.212 7.657 -33.934 1.00 78.25 202 SER A O 1
ATOM 1513 N N . THR A 1 203 ? 26.416 6.452 -33.291 1.00 81.81 203 THR A N 1
ATOM 1514 C CA . THR A 1 203 ? 26.250 5.714 -34.553 1.00 81.81 203 THR A CA 1
ATOM 1515 C C . THR A 1 203 ? 25.971 6.649 -35.731 1.00 81.81 203 THR A C 1
ATOM 1517 O O . THR A 1 203 ? 26.611 6.548 -36.772 1.00 81.81 203 THR A O 1
ATOM 1520 N N . VAL A 1 204 ? 25.081 7.632 -35.570 1.00 83.62 204 VAL A N 1
ATOM 1521 C CA . VAL A 1 204 ? 24.787 8.602 -36.642 1.00 83.62 204 VAL A CA 1
ATOM 1522 C C . VAL A 1 204 ? 26.008 9.483 -36.956 1.00 83.62 204 VAL A C 1
ATOM 1524 O O . VAL A 1 204 ? 26.260 9.823 -38.114 1.00 83.62 204 VAL A O 1
ATOM 1527 N N . ARG A 1 205 ? 26.816 9.841 -35.947 1.00 79.44 205 ARG A N 1
ATOM 1528 C CA . ARG A 1 205 ? 28.051 10.621 -36.146 1.00 79.44 205 ARG A CA 1
ATOM 1529 C C . ARG A 1 205 ? 29.138 9.827 -36.861 1.00 79.44 205 ARG A C 1
ATOM 1531 O O . ARG A 1 205 ? 29.804 10.402 -37.721 1.00 79.44 205 ARG A O 1
ATOM 1538 N N . SER A 1 206 ? 29.328 8.551 -36.525 1.00 76.06 206 SER A N 1
ATOM 1539 C CA . SER A 1 206 ? 30.332 7.706 -37.180 1.00 76.06 206 SER A CA 1
ATOM 1540 C C . SER A 1 206 ? 29.979 7.444 -38.648 1.00 76.06 206 SER A C 1
ATOM 1542 O O . SER A 1 206 ? 30.854 7.566 -39.504 1.00 76.06 206 SER A O 1
ATOM 1544 N N . GLU A 1 207 ? 28.700 7.207 -38.961 1.00 78.25 207 GLU A N 1
ATOM 1545 C CA . GLU A 1 207 ? 28.197 7.074 -40.337 1.00 78.25 207 GLU A CA 1
ATOM 1546 C C . GLU A 1 207 ? 28.441 8.343 -41.163 1.00 78.25 207 GLU A C 1
ATOM 1548 O O . GLU A 1 207 ? 28.921 8.282 -42.296 1.00 78.25 207 GLU A O 1
ATOM 1553 N N . HIS A 1 208 ? 28.156 9.515 -40.591 1.00 74.69 208 HIS A N 1
ATOM 1554 C CA . HIS A 1 208 ? 28.340 10.781 -41.295 1.00 74.69 208 HIS A CA 1
ATOM 1555 C C . HIS A 1 208 ? 29.822 11.118 -41.507 1.00 74.69 208 HIS A C 1
ATOM 1557 O O . HIS A 1 208 ? 30.196 11.587 -42.579 1.00 74.69 208 HIS A O 1
ATOM 1563 N N . ALA A 1 209 ? 30.681 10.829 -40.524 1.00 77.50 209 ALA A N 1
ATOM 1564 C CA . ALA A 1 209 ? 32.128 10.981 -40.665 1.00 77.50 209 ALA A CA 1
ATOM 1565 C C . ALA A 1 209 ? 32.699 10.045 -41.743 1.00 77.50 209 ALA A C 1
ATOM 1567 O O . ALA A 1 209 ? 33.557 10.458 -42.519 1.00 77.50 209 ALA A O 1
ATOM 1568 N N . ALA A 1 210 ? 32.207 8.805 -41.827 1.00 74.12 210 ALA A N 1
ATOM 1569 C CA . ALA A 1 210 ? 32.589 7.868 -42.881 1.00 74.12 210 ALA A CA 1
ATOM 1570 C C . ALA A 1 210 ? 32.133 8.351 -44.267 1.00 74.12 210 ALA A C 1
ATOM 1572 O O . ALA A 1 210 ? 32.914 8.323 -45.216 1.00 74.12 210 ALA A O 1
ATOM 1573 N N . ARG A 1 211 ? 30.899 8.862 -44.375 1.00 75.62 211 ARG A N 1
ATOM 1574 C CA . ARG A 1 211 ? 30.362 9.419 -45.624 1.00 75.62 211 ARG A CA 1
ATOM 1575 C C . ARG A 1 211 ? 31.119 10.664 -46.082 1.00 75.62 211 ARG A C 1
ATOM 1577 O O . ARG A 1 211 ? 31.399 10.780 -47.269 1.00 75.62 211 ARG A O 1
ATOM 1584 N N . GLN A 1 212 ? 31.476 11.559 -45.161 1.00 74.00 212 GLN A N 1
ATOM 1585 C CA . GLN A 1 212 ? 32.255 12.754 -45.484 1.00 74.00 212 GLN A CA 1
ATOM 1586 C C . GLN A 1 212 ? 33.648 12.379 -45.997 1.00 74.00 212 GLN A C 1
ATOM 1588 O O . GLN A 1 212 ? 34.036 12.826 -47.065 1.00 74.00 212 GLN A O 1
ATOM 1593 N N . ARG A 1 213 ? 34.346 11.458 -45.319 1.00 74.12 213 ARG A N 1
ATOM 1594 C CA . ARG A 1 213 ? 35.646 10.948 -45.789 1.00 74.12 213 ARG A CA 1
ATOM 1595 C C . ARG A 1 213 ? 35.561 10.311 -47.176 1.00 74.12 213 ARG A C 1
ATOM 1597 O O . ARG A 1 213 ? 36.473 10.487 -47.974 1.00 74.12 213 ARG A O 1
ATOM 1604 N N . ALA A 1 214 ? 34.485 9.581 -47.474 1.00 73.44 214 ALA A N 1
ATOM 1605 C CA . ALA A 1 214 ? 34.274 8.994 -48.797 1.00 73.44 214 ALA A CA 1
ATOM 1606 C C . ALA A 1 214 ? 34.071 10.068 -49.881 1.00 73.44 214 ALA A C 1
ATOM 1608 O O . ALA A 1 214 ? 34.660 9.962 -50.952 1.00 73.44 214 ALA A O 1
ATOM 1609 N N . LEU A 1 215 ? 33.297 11.119 -49.587 1.00 73.19 215 LEU A N 1
ATOM 1610 C CA . LEU A 1 215 ? 33.114 12.266 -50.483 1.00 73.19 215 LEU A CA 1
ATOM 1611 C C . LEU A 1 215 ? 34.429 13.022 -50.716 1.00 73.19 215 LEU A C 1
ATOM 1613 O O . LEU A 1 215 ? 34.756 13.329 -51.858 1.00 73.19 215 LEU A O 1
ATOM 1617 N N . ASP A 1 216 ? 35.208 13.242 -49.657 1.00 72.75 216 ASP A N 1
ATOM 1618 C CA . ASP A 1 216 ? 36.510 13.911 -49.734 1.00 72.75 216 ASP A CA 1
ATOM 1619 C C . ASP A 1 216 ? 37.529 13.069 -50.531 1.00 72.75 216 ASP A C 1
ATOM 1621 O O . ASP A 1 216 ? 38.351 13.608 -51.263 1.00 72.75 216 ASP A O 1
ATOM 1625 N N . THR A 1 217 ? 37.442 11.735 -50.454 1.00 71.56 217 THR A N 1
ATOM 1626 C CA . THR A 1 217 ? 38.297 10.810 -51.229 1.00 71.56 217 THR A CA 1
ATOM 1627 C C . THR A 1 217 ? 37.895 10.744 -52.710 1.00 71.56 217 THR A C 1
ATOM 1629 O O . THR A 1 217 ? 38.731 10.471 -53.567 1.00 71.56 217 THR A O 1
ATOM 1632 N N . MET A 1 218 ? 36.622 10.999 -53.034 1.00 63.28 218 MET A N 1
ATOM 1633 C CA . MET A 1 218 ? 36.092 11.001 -54.406 1.00 63.28 218 MET A CA 1
ATOM 1634 C C . MET A 1 218 ? 36.266 12.341 -55.137 1.00 63.28 218 MET A C 1
ATOM 1636 O O . MET A 1 218 ? 35.998 12.406 -56.335 1.00 63.28 218 MET A O 1
ATOM 1640 N N . SER A 1 219 ? 36.719 13.391 -54.447 1.00 56.28 219 SER A N 1
ATOM 1641 C CA . SER A 1 219 ? 37.030 14.692 -55.039 1.00 56.28 219 SER A CA 1
ATOM 1642 C C . SER A 1 219 ? 38.549 14.902 -55.063 1.00 56.28 219 SER A C 1
ATOM 1644 O O . SER A 1 219 ? 39.079 15.559 -54.165 1.00 56.28 219 SER A O 1
ATOM 1646 N N . PRO A 1 220 ? 39.290 14.364 -56.055 1.00 52.06 220 PRO A N 1
ATOM 1647 C CA . PRO A 1 220 ? 40.666 14.788 -56.246 1.00 52.06 220 PRO A CA 1
ATOM 1648 C C . PRO A 1 220 ? 40.647 16.271 -56.625 1.00 52.06 220 PRO A C 1
ATOM 1650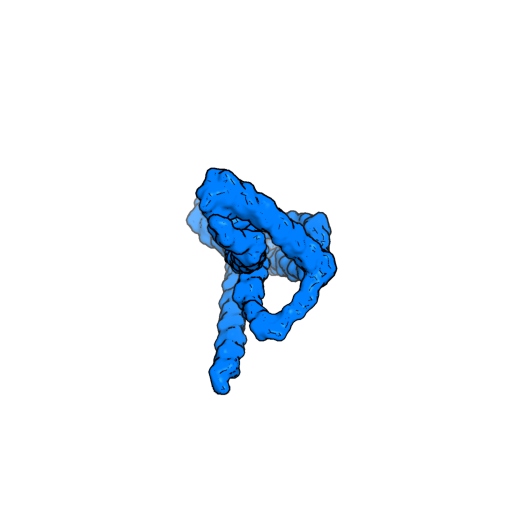 O O . PRO A 1 220 ? 39.849 16.695 -57.460 1.00 52.06 220 PRO A O 1
ATOM 1653 N N . ALA A 1 221 ? 41.491 17.050 -55.952 1.00 54.84 221 ALA A N 1
ATOM 1654 C CA . ALA A 1 221 ? 41.691 18.465 -56.220 1.00 54.84 221 ALA A CA 1
ATOM 1655 C C . ALA A 1 221 ? 41.870 18.711 -57.729 1.00 54.84 221 ALA A C 1
ATOM 1657 O O . ALA A 1 221 ? 42.781 18.153 -58.344 1.00 54.84 221 ALA A O 1
ATOM 1658 N N . GLY A 1 222 ? 40.972 19.519 -58.293 1.00 44.62 222 GLY A N 1
ATOM 1659 C CA . GLY A 1 222 ? 41.213 20.279 -59.514 1.00 44.62 222 GLY A CA 1
ATOM 1660 C C . GLY A 1 222 ? 41.678 21.670 -59.130 1.00 44.62 222 GLY A C 1
ATOM 1661 O O . GLY A 1 222 ? 41.027 22.251 -58.231 1.00 44.62 222 GLY A O 1
#